Protein AF-A0AAJ1IFN7-F1 (afdb_monomer)

Sequence (267 aa):
MKFKIIFLAFNVLIVFSFLMIFLLPVFMLGGDYAMQFWQSSWWIAPIFAAVLLVLNIIYFMNRKILDYLENENWIELKVLLEQKIFQQKKVRKMYIRMYISTCIATSAISDINLLENLLRQDYPQLLDRWALSLGLPYLLTNEPDRMKEYFGGFLTVNSDDAGWLKWNYCFALLLKKETDDALPILTELAGDKKDKLLRLSSLYMLSPFKADEKAAEVLDSGRAELRTGMTKALYMKELDRQKENVQMLFISKIFDEAVSWLFEEAE

Organism: NCBI:txid3119039

Structure (mmCIF, N/CA/C/O backbone):
data_AF-A0AAJ1IFN7-F1
#
_entry.id   AF-A0AAJ1IFN7-F1
#
loop_
_atom_site.group_PDB
_atom_site.id
_atom_site.type_symbol
_atom_site.label_atom_id
_atom_site.label_alt_id
_atom_site.label_comp_id
_atom_site.label_asym_id
_atom_site.label_entity_id
_atom_site.label_seq_id
_atom_site.pdbx_PDB_ins_code
_atom_site.Cartn_x
_atom_site.Cartn_y
_atom_site.Cartn_z
_atom_site.occupancy
_atom_site.B_iso_or_equiv
_atom_site.auth_seq_id
_atom_site.auth_comp_id
_atom_site.auth_asym_id
_atom_site.auth_atom_id
_atom_site.pdbx_PDB_model_num
ATOM 1 N N . MET A 1 1 ? 21.281 8.600 -5.312 1.00 58.69 1 MET A N 1
ATOM 2 C CA . MET A 1 1 ? 22.061 8.259 -6.530 1.00 58.69 1 MET A CA 1
ATOM 3 C C . MET A 1 1 ? 21.105 8.310 -7.710 1.00 58.69 1 MET A C 1
ATOM 5 O O . MET A 1 1 ? 20.036 7.729 -7.599 1.00 58.69 1 MET A O 1
ATOM 9 N N . LYS A 1 2 ? 21.431 9.037 -8.785 1.00 79.25 2 LYS A N 1
ATOM 10 C CA . LYS A 1 2 ? 20.501 9.251 -9.909 1.00 79.25 2 LYS A CA 1
ATOM 11 C C . LYS A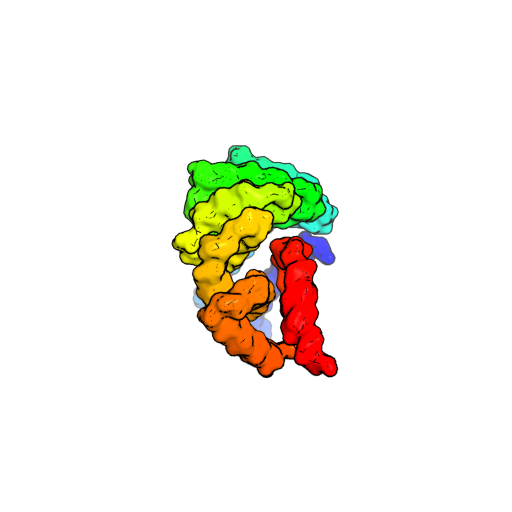 1 2 ? 20.087 7.911 -10.532 1.00 79.25 2 LYS A C 1
ATOM 13 O O . LYS A 1 2 ? 20.972 7.095 -10.804 1.00 79.25 2 LYS A O 1
ATOM 18 N N . PHE A 1 3 ? 18.799 7.671 -10.801 1.00 80.12 3 PHE A N 1
ATOM 19 C CA . PHE A 1 3 ? 18.316 6.410 -11.394 1.00 80.12 3 PHE A CA 1
ATOM 20 C C . PHE A 1 3 ? 18.994 6.131 -12.737 1.00 80.12 3 PHE A C 1
ATOM 22 O O . PHE A 1 3 ? 19.275 4.983 -13.068 1.00 80.12 3 PHE A O 1
ATOM 29 N N . LYS A 1 4 ? 19.338 7.190 -13.480 1.00 84.19 4 LYS A N 1
ATOM 30 C CA . LYS A 1 4 ? 20.167 7.123 -14.696 1.00 84.19 4 LYS A CA 1
ATOM 31 C C . LYS A 1 4 ? 21.521 6.455 -14.459 1.00 84.19 4 LYS A C 1
ATOM 33 O O . LYS A 1 4 ? 21.941 5.643 -15.274 1.00 84.19 4 LYS A O 1
ATOM 38 N N . ILE A 1 5 ? 22.190 6.779 -13.353 1.00 85.06 5 ILE A N 1
ATOM 39 C CA . ILE A 1 5 ? 23.507 6.222 -13.018 1.00 85.06 5 ILE A CA 1
ATOM 40 C C . ILE A 1 5 ? 23.358 4.757 -12.609 1.00 85.06 5 ILE A C 1
ATOM 42 O O . ILE A 1 5 ? 24.139 3.930 -13.061 1.00 85.06 5 ILE A O 1
ATOM 46 N N . ILE A 1 6 ? 22.335 4.422 -11.815 1.00 86.12 6 ILE A N 1
ATOM 47 C CA . ILE A 1 6 ? 22.048 3.029 -11.433 1.00 86.12 6 ILE A CA 1
ATOM 48 C C . ILE A 1 6 ? 21.747 2.189 -12.680 1.00 86.12 6 ILE A C 1
ATOM 50 O O . ILE A 1 6 ? 22.328 1.123 -12.859 1.00 86.12 6 ILE A O 1
ATOM 54 N N . PHE A 1 7 ? 20.893 2.688 -13.577 1.00 87.94 7 PHE A N 1
ATOM 55 C CA . PHE A 1 7 ? 20.561 2.013 -14.829 1.00 87.94 7 PHE A CA 1
ATOM 56 C C . PHE A 1 7 ? 21.785 1.844 -15.739 1.00 87.94 7 PHE A C 1
ATOM 58 O O . PHE A 1 7 ? 21.987 0.770 -16.304 1.00 87.94 7 PHE A O 1
ATOM 65 N N . LEU A 1 8 ? 22.627 2.875 -15.861 1.00 88.75 8 LEU A N 1
ATOM 66 C CA . LEU A 1 8 ? 23.869 2.794 -16.628 1.00 88.75 8 LEU A CA 1
ATOM 67 C C . LEU A 1 8 ? 24.823 1.755 -16.029 1.00 88.75 8 LEU A C 1
ATOM 69 O O . LEU A 1 8 ? 25.298 0.886 -16.753 1.00 88.75 8 LEU A O 1
ATOM 73 N N . ALA A 1 9 ? 25.062 1.807 -14.717 1.00 90.06 9 ALA A N 1
ATOM 74 C CA . ALA A 1 9 ? 25.920 0.856 -14.017 1.00 90.06 9 ALA A CA 1
ATOM 75 C C . ALA A 1 9 ? 25.415 -0.585 -14.179 1.00 90.06 9 ALA A C 1
ATOM 77 O O . ALA A 1 9 ? 26.204 -1.486 -14.448 1.00 90.06 9 ALA A O 1
ATOM 78 N N . PHE A 1 10 ? 24.099 -0.795 -14.092 1.00 90.06 10 PHE A N 1
ATOM 79 C CA . PHE A 1 10 ? 23.474 -2.097 -14.302 1.00 90.06 10 PHE A CA 1
ATOM 80 C C . PHE A 1 10 ? 23.675 -2.619 -15.731 1.00 90.06 10 PHE A C 1
ATOM 82 O O . PHE A 1 10 ? 24.097 -3.759 -15.904 1.00 90.06 10 PHE A O 1
ATOM 89 N N . ASN A 1 11 ? 23.452 -1.791 -16.759 1.00 92.62 11 ASN A N 1
ATOM 90 C CA . ASN A 1 11 ? 23.710 -2.192 -18.148 1.00 92.62 11 ASN A CA 1
ATOM 91 C C . ASN A 1 11 ? 25.194 -2.490 -18.392 1.00 92.62 11 ASN A C 1
ATOM 93 O O . ASN A 1 11 ? 25.509 -3.488 -19.034 1.00 92.62 11 ASN A O 1
ATOM 97 N N . VAL A 1 12 ? 26.103 -1.666 -17.858 1.00 94.25 12 VAL A N 1
ATOM 98 C CA . VAL A 1 12 ? 27.552 -1.903 -17.951 1.00 94.25 12 VAL A CA 1
ATOM 99 C C . VAL A 1 12 ? 27.916 -3.234 -17.302 1.00 94.25 12 VAL A C 1
ATOM 101 O O . VAL A 1 12 ? 28.624 -4.026 -17.913 1.00 94.25 12 VAL A O 1
ATOM 104 N N . LEU A 1 13 ? 27.396 -3.518 -16.107 1.00 94.19 13 LEU A N 1
ATOM 105 C CA . LEU A 1 13 ? 27.654 -4.768 -15.396 1.00 94.19 13 LEU A CA 1
ATOM 106 C C . LEU A 1 13 ? 27.107 -5.987 -16.150 1.00 94.19 13 LEU A C 1
ATOM 108 O O . LEU A 1 13 ? 27.793 -7.004 -16.239 1.00 94.19 13 LEU A O 1
ATOM 112 N N . ILE A 1 14 ? 25.910 -5.888 -16.730 1.00 91.75 14 ILE A N 1
ATOM 113 C CA . ILE A 1 14 ? 25.312 -6.953 -17.545 1.00 91.75 14 ILE A CA 1
ATOM 114 C C . ILE A 1 14 ? 26.150 -7.221 -18.797 1.00 91.75 14 ILE A C 1
ATOM 116 O O . ILE A 1 14 ? 26.489 -8.372 -19.072 1.00 91.75 14 ILE A O 1
ATOM 120 N N . VAL A 1 15 ? 26.511 -6.171 -19.540 1.00 94.00 15 VAL A N 1
ATOM 121 C CA . VAL A 1 15 ? 27.350 -6.284 -20.742 1.00 94.00 15 VAL A CA 1
ATOM 122 C C . VAL A 1 15 ? 28.717 -6.846 -20.386 1.00 94.00 15 VAL A C 1
ATOM 124 O O . VAL A 1 15 ? 29.185 -7.767 -21.046 1.00 94.00 15 VAL A O 1
ATOM 127 N N . PHE A 1 16 ? 29.331 -6.359 -19.311 1.00 94.62 16 PHE A N 1
ATOM 128 C CA . PHE A 1 16 ? 30.608 -6.864 -18.831 1.00 94.62 16 PHE A CA 1
ATOM 129 C C . PHE A 1 16 ? 30.531 -8.346 -18.441 1.00 94.62 16 PHE A C 1
ATOM 131 O O . PHE A 1 16 ? 31.384 -9.129 -18.846 1.00 94.62 16 PHE A O 1
ATOM 138 N N . SER A 1 17 ? 29.482 -8.758 -17.724 1.00 92.31 17 SER A N 1
ATOM 139 C CA . SER A 1 17 ? 29.274 -10.160 -17.336 1.00 92.31 17 SER A CA 1
ATOM 140 C C . SER A 1 17 ? 29.096 -11.063 -18.557 1.00 92.31 17 SER A C 1
ATOM 142 O O . SER A 1 17 ? 29.688 -12.138 -18.623 1.00 92.31 17 SER A O 1
ATOM 144 N N . PHE A 1 18 ? 28.330 -10.610 -19.554 1.00 92.88 18 PHE A N 1
ATOM 145 C CA . PHE A 1 18 ? 28.179 -11.326 -20.818 1.00 92.88 18 PHE A CA 1
ATOM 146 C C . PHE A 1 18 ? 29.507 -11.443 -21.566 1.00 92.88 18 PHE A C 1
ATOM 148 O O . PHE A 1 18 ? 29.865 -12.540 -21.983 1.00 92.88 18 PHE A O 1
ATOM 155 N N . LEU A 1 19 ? 30.264 -10.348 -21.686 1.00 91.69 19 LEU A N 1
ATOM 156 C CA . LEU A 1 19 ? 31.581 -10.360 -22.324 1.00 91.69 19 LEU A CA 1
ATOM 157 C C . LEU A 1 19 ? 32.541 -11.310 -21.609 1.00 91.69 19 LEU A C 1
ATOM 159 O O . LEU A 1 19 ? 33.239 -12.063 -22.277 1.00 91.69 19 LEU A O 1
ATOM 163 N N . MET A 1 20 ? 32.544 -11.330 -20.275 1.00 90.25 20 MET A N 1
ATOM 164 C CA . MET A 1 20 ? 33.365 -12.263 -19.505 1.00 90.25 20 MET A CA 1
ATOM 165 C C . MET A 1 20 ? 33.001 -13.712 -19.823 1.00 90.25 20 MET A C 1
ATOM 167 O O . MET A 1 20 ? 33.884 -14.483 -20.173 1.00 90.25 20 MET A O 1
ATOM 171 N N . ILE A 1 21 ? 31.719 -14.083 -19.787 1.00 88.25 21 ILE A N 1
ATOM 172 C CA . ILE A 1 21 ? 31.279 -15.450 -20.120 1.00 88.25 21 ILE A CA 1
ATOM 173 C C . ILE A 1 21 ? 31.623 -15.803 -21.575 1.00 88.25 21 ILE A C 1
ATOM 175 O O . ILE A 1 21 ? 32.073 -16.910 -21.858 1.00 88.25 21 ILE A O 1
ATOM 179 N N . PHE A 1 22 ? 31.431 -14.860 -22.496 1.00 88.75 22 PHE A N 1
ATOM 180 C CA . PHE A 1 22 ? 31.620 -15.080 -23.926 1.00 88.75 22 PHE A CA 1
ATOM 181 C C . PHE A 1 22 ? 33.098 -15.156 -24.338 1.00 88.75 22 PHE A C 1
ATOM 183 O O . PHE A 1 22 ? 33.430 -15.888 -25.269 1.00 88.75 22 PHE A O 1
ATOM 190 N N . LEU A 1 23 ? 33.983 -14.422 -23.653 1.00 89.19 23 LEU A N 1
ATOM 191 C CA . LEU A 1 23 ? 35.420 -14.356 -23.945 1.00 89.19 23 LEU A CA 1
ATOM 192 C C . LEU A 1 23 ? 36.268 -15.300 -23.081 1.00 89.19 23 LEU A C 1
ATOM 194 O O . LEU A 1 23 ? 37.400 -15.597 -23.455 1.00 89.19 23 LEU A O 1
ATOM 198 N N . LEU A 1 24 ? 35.757 -15.805 -21.956 1.00 88.88 24 LEU A N 1
ATOM 199 C CA . LEU A 1 24 ? 36.495 -16.717 -21.071 1.00 88.88 24 LEU A CA 1
ATOM 200 C C . LEU A 1 24 ? 37.062 -17.955 -21.795 1.00 88.88 24 LEU A C 1
ATOM 202 O O . LEU A 1 24 ? 38.232 -18.266 -21.560 1.00 88.88 24 LEU A O 1
ATOM 206 N N . PRO A 1 25 ? 36.336 -18.618 -22.720 1.00 86.38 25 PRO A N 1
ATOM 207 C CA . PRO A 1 25 ? 36.892 -19.725 -23.500 1.00 86.38 25 PRO A CA 1
ATOM 208 C C . PRO A 1 25 ? 38.127 -19.332 -24.322 1.00 86.38 25 PRO A C 1
ATOM 210 O O . PRO A 1 25 ? 39.066 -20.117 -24.413 1.00 86.38 25 PRO A O 1
ATOM 213 N N . VAL A 1 26 ? 38.170 -18.105 -24.857 1.00 88.38 26 VAL A N 1
ATOM 214 C CA . VAL A 1 26 ? 39.320 -17.593 -25.624 1.00 88.38 26 VAL A CA 1
ATOM 215 C C . VAL A 1 26 ? 40.560 -17.499 -24.736 1.00 88.38 26 VAL A C 1
ATOM 217 O O . VAL A 1 26 ? 41.644 -17.901 -25.152 1.00 88.38 26 VAL A O 1
ATOM 220 N N . PHE A 1 27 ? 40.402 -17.003 -23.506 1.00 87.88 27 PHE A N 1
ATOM 221 C CA . PHE A 1 27 ? 41.517 -16.796 -22.580 1.00 87.88 27 PHE A CA 1
ATOM 222 C C . PHE A 1 27 ? 41.974 -18.072 -21.861 1.00 87.88 27 PHE A C 1
ATOM 224 O O . PHE A 1 27 ? 43.155 -18.188 -21.547 1.00 87.88 27 PHE A O 1
ATOM 231 N N . MET A 1 28 ? 41.065 -19.011 -21.578 1.00 87.69 28 MET A N 1
ATOM 232 C CA . MET A 1 28 ? 41.372 -20.206 -20.777 1.00 87.69 28 MET A CA 1
ATOM 233 C C . MET A 1 28 ? 41.624 -21.475 -21.597 1.00 87.69 28 MET A C 1
ATOM 235 O O . MET A 1 28 ? 42.412 -22.312 -21.167 1.00 87.69 28 MET A O 1
ATOM 239 N N . LEU A 1 29 ? 40.950 -21.646 -22.738 1.00 83.88 29 LEU A N 1
ATOM 240 C CA . LEU A 1 29 ? 40.931 -22.911 -23.491 1.00 83.88 29 LEU A CA 1
ATOM 241 C C . LEU A 1 29 ? 41.585 -22.799 -24.879 1.00 83.88 29 LEU A C 1
ATOM 243 O O . LEU A 1 29 ? 41.847 -23.818 -25.510 1.00 83.88 29 LEU A O 1
ATOM 247 N N . GLY A 1 30 ? 41.886 -21.582 -25.344 1.00 87.31 30 GLY A N 1
ATOM 248 C CA . GLY A 1 30 ? 42.475 -21.322 -26.659 1.00 87.31 30 GLY A CA 1
ATOM 249 C C . GLY A 1 30 ? 41.437 -21.143 -27.776 1.00 87.31 30 GLY A C 1
ATOM 250 O O . GLY A 1 30 ? 40.242 -21.387 -27.604 1.00 87.31 30 GLY A O 1
ATOM 251 N N . GLY A 1 31 ? 41.901 -20.675 -28.940 1.00 86.94 31 GLY A N 1
ATOM 252 C CA . GLY A 1 31 ? 41.037 -20.235 -30.046 1.00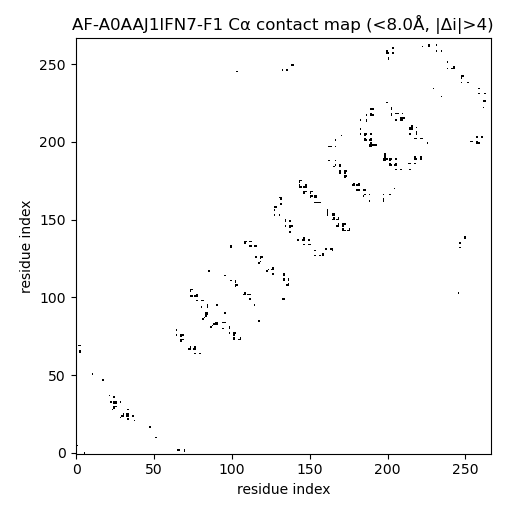 86.94 31 GLY A CA 1
ATOM 253 C C . GLY A 1 31 ? 40.131 -21.325 -30.631 1.00 86.94 31 GLY A C 1
ATOM 254 O O . GLY A 1 31 ? 38.964 -21.055 -30.914 1.00 86.94 31 GLY A O 1
ATOM 255 N N . ASP A 1 32 ? 40.626 -22.558 -30.751 1.00 87.06 32 ASP A N 1
ATOM 256 C CA . ASP A 1 32 ? 39.869 -23.666 -31.353 1.00 87.06 32 ASP A CA 1
ATOM 257 C C . ASP A 1 32 ? 38.659 -24.070 -30.495 1.00 87.06 32 ASP A C 1
ATOM 259 O O . ASP A 1 32 ? 37.541 -24.216 -30.998 1.00 87.06 32 ASP A O 1
ATOM 263 N N . TYR A 1 33 ? 38.847 -24.154 -29.174 1.00 84.69 33 TYR A N 1
ATOM 264 C CA . TYR A 1 33 ? 37.766 -24.428 -28.224 1.00 84.69 33 TYR A CA 1
ATOM 265 C C . TYR A 1 33 ? 36.773 -23.264 -28.119 1.00 84.69 33 TYR A C 1
ATOM 267 O O . TYR A 1 33 ? 35.570 -23.492 -27.976 1.00 84.69 33 TYR A O 1
ATOM 275 N N . ALA A 1 34 ? 37.240 -22.017 -28.231 1.00 87.62 34 ALA A N 1
ATOM 276 C CA . ALA A 1 34 ? 36.359 -20.851 -28.256 1.00 87.62 34 ALA A CA 1
ATOM 277 C C . ALA A 1 34 ? 35.444 -20.843 -29.488 1.00 87.62 34 ALA A C 1
ATOM 279 O O . ALA A 1 34 ? 34.249 -20.569 -29.365 1.00 87.62 34 ALA A O 1
ATOM 280 N N . MET A 1 35 ? 35.972 -21.212 -30.659 1.00 88.44 35 MET A N 1
ATOM 281 C CA . MET A 1 35 ? 35.176 -21.321 -31.880 1.00 88.44 35 MET A CA 1
ATOM 282 C C . MET A 1 35 ? 34.083 -22.387 -31.741 1.00 88.44 35 MET A C 1
ATOM 284 O O . MET A 1 35 ? 32.924 -22.136 -32.079 1.00 88.44 35 MET A O 1
ATOM 288 N N . GLN A 1 36 ? 34.422 -23.550 -31.178 1.00 90.00 36 GLN A N 1
ATOM 289 C CA . GLN A 1 36 ? 33.449 -24.610 -30.911 1.00 90.00 36 GLN A CA 1
ATOM 290 C C . GLN A 1 36 ? 32.380 -24.168 -29.897 1.00 90.00 36 GLN A C 1
ATOM 292 O O . GLN A 1 36 ? 31.190 -24.422 -30.098 1.00 90.00 36 GLN A O 1
ATOM 297 N N . PHE A 1 37 ? 32.775 -23.454 -28.838 1.00 88.94 37 PHE A N 1
ATOM 298 C CA . PHE A 1 37 ? 31.844 -22.890 -27.861 1.00 88.94 37 PHE A CA 1
ATOM 299 C C . PHE A 1 37 ? 30.868 -21.899 -28.506 1.00 88.94 37 PHE A C 1
ATOM 301 O O . PHE A 1 37 ? 29.662 -21.997 -28.276 1.00 88.94 37 PHE A O 1
ATOM 308 N N . TRP A 1 38 ? 31.352 -20.976 -29.341 1.00 91.38 38 TRP A N 1
ATOM 309 C CA . TRP A 1 38 ? 30.493 -20.007 -30.024 1.00 91.38 38 TRP A CA 1
ATOM 310 C C . TRP A 1 38 ? 29.550 -20.665 -31.027 1.00 91.38 38 TRP A C 1
ATOM 312 O O . TRP A 1 38 ? 28.390 -20.273 -31.095 1.00 91.38 38 TRP A O 1
ATOM 322 N N . GLN A 1 39 ? 29.990 -21.698 -31.748 1.00 91.50 39 GLN A N 1
ATOM 323 C CA . GLN A 1 39 ? 29.109 -22.466 -32.634 1.00 91.50 39 GLN A CA 1
ATOM 324 C C . GLN A 1 39 ? 28.030 -23.232 -31.862 1.00 91.50 39 GLN A C 1
ATOM 326 O O . GLN A 1 39 ? 26.888 -23.290 -32.307 1.00 91.50 39 GLN A O 1
ATOM 331 N N . SER A 1 40 ? 28.356 -23.787 -30.692 1.00 91.44 40 SER A N 1
ATOM 332 C CA . SER A 1 40 ? 27.382 -24.498 -29.855 1.00 91.44 40 SER A CA 1
ATOM 333 C C . SER A 1 40 ? 26.425 -23.555 -29.112 1.00 91.44 40 SER A C 1
ATOM 335 O O . SER A 1 40 ? 25.287 -23.929 -28.823 1.00 91.44 40 SER A O 1
ATOM 337 N N . SER A 1 41 ? 26.876 -22.342 -28.790 1.00 90.81 41 SER A N 1
ATOM 338 C CA . SER A 1 41 ? 26.188 -21.400 -27.895 1.00 90.81 41 SER A CA 1
ATOM 339 C C . SER A 1 41 ? 25.771 -20.096 -28.579 1.00 90.81 41 SER A C 1
ATOM 341 O O . SER A 1 41 ? 25.479 -19.105 -27.909 1.00 90.81 41 SER A O 1
ATOM 343 N N . TRP A 1 42 ? 25.720 -20.070 -29.913 1.00 89.00 42 TRP A N 1
ATOM 344 C CA . TRP A 1 42 ? 25.413 -18.863 -30.688 1.00 89.00 42 TRP A CA 1
ATOM 345 C C . TRP A 1 42 ? 24.066 -18.232 -30.307 1.00 89.00 42 TRP A C 1
ATOM 347 O O . TRP A 1 42 ? 23.911 -17.016 -30.389 1.00 89.00 42 TRP A O 1
ATOM 357 N N . TRP A 1 43 ? 23.111 -19.046 -29.843 1.00 91.38 43 TRP A N 1
ATOM 358 C CA . TRP A 1 43 ? 21.774 -18.641 -29.406 1.00 91.38 43 TRP A CA 1
ATOM 359 C C . TRP A 1 43 ? 21.776 -17.774 -28.136 1.00 91.38 43 TRP A C 1
ATOM 361 O O . TRP A 1 43 ? 20.818 -17.038 -27.899 1.00 91.38 43 TRP A O 1
ATOM 371 N N . ILE A 1 44 ? 22.848 -17.795 -27.336 1.00 89.81 44 ILE A N 1
ATOM 372 C CA . ILE A 1 44 ? 22.957 -16.971 -26.122 1.00 89.81 44 ILE A CA 1
ATOM 373 C C . ILE A 1 44 ? 23.024 -15.480 -26.487 1.00 89.81 44 ILE A C 1
ATOM 375 O O . ILE A 1 44 ? 22.389 -14.658 -25.829 1.00 89.81 44 ILE A O 1
ATOM 379 N N . ALA A 1 45 ? 23.741 -15.121 -27.556 1.00 88.94 45 ALA A N 1
ATOM 380 C CA . ALA A 1 45 ? 23.899 -13.732 -27.991 1.00 88.94 45 ALA A CA 1
ATOM 381 C C . ALA A 1 45 ? 22.571 -13.035 -28.374 1.00 88.94 45 ALA A C 1
ATOM 383 O O . ALA A 1 45 ? 22.309 -11.949 -27.849 1.00 88.94 45 ALA A O 1
ATOM 384 N N . PRO A 1 46 ? 21.689 -13.607 -29.223 1.00 93.62 46 PRO A N 1
ATOM 385 C CA . PRO A 1 46 ? 20.403 -12.988 -29.532 1.00 93.62 46 PRO A CA 1
ATOM 386 C C . PRO A 1 46 ? 19.450 -12.967 -28.331 1.00 93.62 46 PRO A C 1
ATOM 388 O O . PRO A 1 46 ? 18.729 -11.985 -28.168 1.00 93.62 46 PRO A O 1
ATOM 391 N N . ILE A 1 47 ? 19.465 -13.981 -27.453 1.00 93.00 47 ILE A N 1
ATOM 392 C CA . ILE A 1 47 ? 18.675 -13.941 -26.210 1.00 93.00 47 ILE A CA 1
ATOM 393 C C . ILE A 1 47 ? 19.146 -12.792 -25.316 1.00 93.00 47 ILE A C 1
ATOM 395 O O . ILE A 1 47 ? 18.329 -12.015 -24.824 1.00 93.00 47 ILE A O 1
ATOM 399 N N . PHE A 1 48 ? 20.458 -12.641 -25.143 1.00 92.81 48 PHE A N 1
ATOM 400 C CA . PHE A 1 48 ? 21.040 -11.539 -24.387 1.00 92.81 48 PHE A CA 1
ATOM 401 C C . PHE A 1 48 ? 20.646 -10.173 -24.969 1.00 92.81 48 PHE A C 1
ATOM 403 O O . PHE A 1 48 ? 20.196 -9.289 -24.236 1.00 92.81 48 PHE A O 1
ATOM 410 N N . ALA A 1 49 ? 20.739 -10.018 -26.292 1.00 93.12 49 ALA A N 1
ATOM 411 C CA . ALA A 1 49 ? 20.316 -8.802 -26.979 1.00 93.12 49 ALA A CA 1
ATOM 412 C C . ALA A 1 49 ? 18.818 -8.517 -26.777 1.00 93.12 49 ALA A C 1
ATOM 414 O O . ALA A 1 49 ? 18.444 -7.375 -26.510 1.00 93.12 49 ALA A O 1
ATOM 415 N N . ALA A 1 50 ? 17.965 -9.544 -26.838 1.00 94.50 50 ALA A N 1
ATOM 416 C CA . ALA A 1 50 ? 16.534 -9.410 -26.584 1.00 94.50 50 ALA A CA 1
ATOM 417 C C . ALA A 1 50 ? 16.248 -8.950 -25.145 1.00 94.50 50 ALA A C 1
ATOM 419 O O . ALA A 1 50 ? 15.449 -8.035 -24.943 1.00 94.50 50 ALA A O 1
ATOM 420 N N . VAL A 1 51 ? 16.936 -9.519 -24.148 1.00 92.06 51 VAL A N 1
ATOM 421 C CA . VAL A 1 51 ? 16.806 -9.109 -22.740 1.00 92.06 51 VAL A CA 1
ATOM 422 C C . VAL A 1 51 ? 17.230 -7.651 -22.552 1.00 92.06 51 VAL A C 1
ATOM 424 O O . VAL A 1 51 ? 16.473 -6.872 -21.968 1.00 92.06 51 VAL A O 1
ATOM 427 N N . LEU A 1 52 ? 18.391 -7.249 -23.086 1.00 92.94 52 LEU A N 1
ATOM 428 C CA . LEU A 1 52 ? 18.832 -5.852 -23.032 1.00 92.94 52 LEU A CA 1
ATOM 429 C C . LEU A 1 52 ? 17.819 -4.919 -23.693 1.00 92.94 52 LEU A C 1
ATOM 431 O O . LEU A 1 52 ? 17.488 -3.875 -23.131 1.00 92.94 52 LEU A O 1
ATOM 435 N N . LEU A 1 53 ? 17.303 -5.286 -24.862 1.00 94.06 53 LEU A N 1
ATOM 436 C CA . LEU A 1 53 ? 1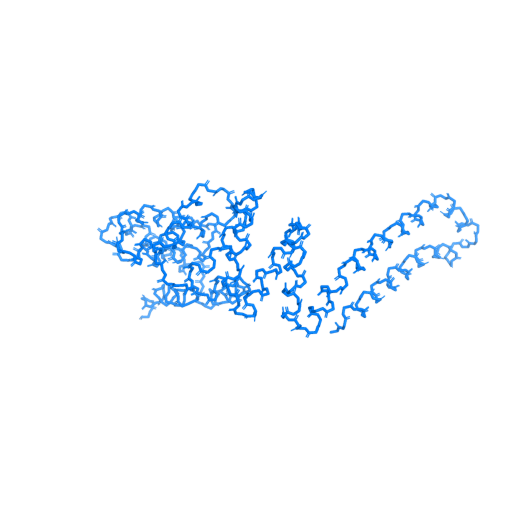6.330 -4.480 -25.588 1.00 94.06 53 LEU A CA 1
ATOM 437 C C . LEU A 1 53 ? 15.048 -4.292 -24.768 1.00 94.06 53 LEU A C 1
ATOM 439 O O . LEU A 1 53 ? 14.593 -3.160 -24.608 1.00 94.06 53 LEU A O 1
ATOM 443 N N . VAL A 1 54 ? 14.502 -5.360 -24.181 1.00 93.12 54 VAL A N 1
ATOM 444 C CA . VAL A 1 54 ? 13.301 -5.286 -23.331 1.00 93.12 54 VAL A CA 1
ATOM 445 C C . VAL A 1 54 ? 13.530 -4.380 -22.118 1.00 93.12 54 VAL A C 1
ATOM 447 O O . VAL A 1 54 ? 12.707 -3.503 -21.848 1.00 93.12 54 VAL A O 1
ATOM 450 N N . LEU A 1 55 ? 14.656 -4.535 -21.414 1.00 89.38 55 LEU A N 1
ATOM 451 C CA . LEU A 1 55 ? 14.987 -3.705 -20.250 1.00 89.38 55 LEU A CA 1
ATOM 452 C C . LEU A 1 55 ? 15.119 -2.224 -20.621 1.00 89.38 55 LEU A C 1
ATOM 454 O O . LEU A 1 55 ? 14.569 -1.359 -19.934 1.00 89.38 55 LEU A O 1
ATOM 458 N N . ASN A 1 56 ? 15.796 -1.930 -21.733 1.00 91.62 56 ASN A N 1
ATOM 459 C CA . ASN A 1 56 ? 15.934 -0.569 -22.238 1.00 91.62 56 ASN A CA 1
ATOM 460 C C . ASN A 1 56 ? 14.574 0.027 -22.623 1.00 91.62 56 ASN A C 1
ATOM 462 O O . ASN A 1 56 ? 14.271 1.148 -22.214 1.00 91.62 56 ASN A O 1
ATOM 466 N N . ILE A 1 57 ? 13.713 -0.721 -23.321 1.00 91.88 57 ILE A N 1
ATOM 467 C CA . ILE A 1 57 ? 12.356 -0.265 -23.658 1.00 91.88 57 ILE A CA 1
ATOM 468 C C . ILE A 1 57 ? 11.569 0.091 -22.392 1.00 91.88 57 ILE A C 1
ATOM 470 O O . ILE A 1 57 ? 11.001 1.183 -22.314 1.00 91.88 57 ILE A O 1
ATOM 474 N N . ILE A 1 58 ? 11.559 -0.785 -21.383 1.00 86.75 58 ILE A N 1
ATOM 475 C CA . ILE A 1 58 ? 10.836 -0.542 -20.125 1.00 86.75 58 ILE A CA 1
ATOM 476 C C . ILE A 1 58 ? 11.350 0.728 -19.435 1.00 86.75 58 ILE A C 1
ATOM 478 O O . ILE A 1 58 ? 10.542 1.533 -18.958 1.00 86.75 58 ILE A O 1
ATOM 482 N N . TYR A 1 59 ? 12.669 0.936 -19.409 1.00 88.12 59 TYR A N 1
ATOM 483 C CA . TYR A 1 59 ? 13.274 2.142 -18.849 1.00 88.12 59 TYR A CA 1
ATOM 484 C C . TYR A 1 59 ? 12.823 3.401 -19.597 1.00 88.12 59 TYR A C 1
ATOM 486 O O . TYR A 1 59 ? 12.304 4.334 -18.983 1.00 88.12 59 TYR A O 1
ATOM 494 N N . PHE A 1 60 ? 12.936 3.420 -20.928 1.00 88.25 60 PHE A N 1
ATOM 495 C CA . PHE A 1 60 ? 12.553 4.584 -21.729 1.00 88.25 60 PHE A CA 1
ATOM 496 C C . PHE A 1 60 ? 11.059 4.906 -21.622 1.00 88.25 60 PHE A C 1
ATOM 498 O O . PHE A 1 60 ? 10.694 6.077 -21.499 1.00 88.25 60 PHE A O 1
ATOM 505 N N . MET A 1 61 ? 10.194 3.890 -21.580 1.00 85.06 61 MET A N 1
ATOM 506 C CA . MET A 1 61 ? 8.749 4.077 -21.411 1.00 85.06 61 MET A CA 1
ATOM 507 C C . MET A 1 61 ? 8.374 4.728 -20.072 1.00 85.06 61 MET A C 1
ATOM 509 O O . MET A 1 61 ? 7.379 5.456 -20.000 1.00 85.06 61 MET A O 1
ATOM 513 N N . ASN A 1 62 ? 9.149 4.474 -19.013 1.00 87.38 62 ASN A N 1
ATOM 514 C CA . ASN A 1 62 ? 8.884 4.980 -17.664 1.00 87.38 62 ASN A CA 1
ATOM 515 C C . ASN A 1 62 ? 9.835 6.106 -17.239 1.00 87.38 62 ASN A C 1
ATOM 517 O O . ASN A 1 62 ? 9.726 6.600 -16.120 1.00 87.38 62 ASN A O 1
ATOM 521 N N . ARG A 1 63 ? 10.718 6.574 -18.127 1.00 87.69 63 ARG A N 1
ATOM 522 C CA . ARG A 1 63 ? 11.741 7.574 -17.804 1.00 87.69 63 ARG A CA 1
ATOM 523 C C . ARG A 1 63 ? 11.167 8.841 -17.174 1.00 87.69 63 ARG A C 1
ATOM 525 O O . ARG A 1 63 ? 11.727 9.313 -16.200 1.00 87.69 63 ARG A O 1
ATOM 532 N N . LYS A 1 64 ? 10.049 9.372 -17.685 1.00 87.31 64 LYS A N 1
ATOM 533 C CA . LYS A 1 64 ? 9.426 10.581 -17.110 1.00 87.31 64 LYS A CA 1
ATOM 534 C C . LYS A 1 64 ? 8.972 10.371 -15.662 1.00 87.31 64 LYS A C 1
ATOM 536 O O . LYS A 1 64 ? 9.192 11.233 -14.828 1.00 87.31 64 LYS A O 1
ATOM 541 N N . ILE A 1 65 ? 8.378 9.213 -15.369 1.00 87.81 65 ILE A N 1
ATOM 542 C CA . ILE A 1 65 ? 7.971 8.843 -14.007 1.00 87.81 65 ILE A CA 1
ATOM 543 C C . ILE A 1 65 ? 9.203 8.764 -13.100 1.00 87.81 65 ILE A C 1
ATOM 545 O O . ILE A 1 65 ? 9.198 9.335 -12.016 1.00 87.81 65 ILE A O 1
ATOM 549 N N . LEU A 1 66 ? 10.258 8.085 -13.561 1.00 86.06 66 LEU A N 1
ATOM 550 C CA . LEU A 1 66 ? 11.507 7.944 -12.810 1.00 86.06 66 LEU A CA 1
ATOM 551 C C . LEU A 1 66 ? 12.189 9.297 -12.576 1.00 86.06 66 LEU A C 1
ATOM 553 O O . LEU A 1 66 ? 12.655 9.547 -11.474 1.00 86.06 66 LEU A O 1
ATOM 557 N N . ASP A 1 67 ? 12.204 10.174 -13.582 1.00 87.88 67 ASP A N 1
ATOM 558 C CA . ASP A 1 67 ? 12.766 11.521 -13.476 1.00 87.88 67 ASP A CA 1
ATOM 559 C C . ASP A 1 67 ? 11.987 12.362 -12.442 1.00 87.88 67 ASP A C 1
ATOM 561 O O . ASP A 1 67 ? 12.609 13.060 -11.646 1.00 87.88 67 ASP A O 1
ATOM 565 N N . TYR A 1 68 ? 10.650 12.287 -12.392 1.00 89.88 68 TYR A N 1
ATOM 566 C CA . TYR A 1 68 ? 9.880 13.005 -11.366 1.00 89.88 68 TYR A CA 1
ATOM 567 C C . TYR A 1 68 ? 10.073 12.433 -9.959 1.00 89.88 68 TYR A C 1
ATOM 569 O O . TYR A 1 68 ? 10.216 13.210 -9.020 1.00 89.88 68 TYR A O 1
ATOM 577 N N . LEU A 1 69 ? 10.145 11.105 -9.817 1.00 86.81 69 LEU A N 1
ATOM 578 C CA . LEU A 1 69 ? 10.460 10.455 -8.539 1.00 86.81 69 LEU A CA 1
ATOM 579 C C . LEU A 1 69 ? 11.864 10.825 -8.044 1.00 86.81 69 LEU A C 1
ATOM 581 O O . LEU A 1 69 ? 12.049 11.071 -6.860 1.00 86.81 69 LEU A O 1
ATOM 585 N N . GLU A 1 70 ? 12.849 10.890 -8.943 1.00 86.75 70 GLU A N 1
ATOM 586 C CA . GLU A 1 70 ? 14.233 11.244 -8.603 1.00 86.75 70 GLU A CA 1
ATOM 587 C C . GLU A 1 70 ? 14.365 12.680 -8.088 1.00 86.75 70 GLU A C 1
ATOM 589 O O . GLU A 1 70 ? 15.180 12.944 -7.210 1.00 86.75 70 GLU A O 1
ATOM 594 N N . ASN A 1 71 ? 13.583 13.601 -8.650 1.00 88.56 71 ASN A N 1
ATOM 595 C CA . ASN A 1 71 ? 13.598 15.009 -8.260 1.00 88.56 71 ASN A CA 1
ATOM 596 C C . ASN A 1 71 ? 12.564 15.334 -7.170 1.00 88.56 71 ASN A C 1
ATOM 598 O O . ASN A 1 71 ? 12.324 16.512 -6.922 1.00 88.56 71 ASN A O 1
ATOM 602 N N . GLU A 1 72 ? 11.914 14.317 -6.588 1.00 85.69 72 GLU A N 1
ATOM 603 C CA . GLU A 1 72 ? 10.836 14.464 -5.596 1.00 85.69 72 GLU A CA 1
ATOM 604 C C . GLU A 1 72 ? 9.729 15.437 -6.049 1.00 85.69 72 GLU A C 1
ATOM 606 O O . GLU A 1 72 ? 9.080 16.115 -5.253 1.00 85.69 72 GLU A O 1
ATOM 611 N N . ASN A 1 73 ? 9.493 15.521 -7.362 1.00 90.50 73 ASN A N 1
ATOM 612 C CA . ASN A 1 73 ? 8.496 16.419 -7.927 1.00 90.50 73 ASN A CA 1
ATOM 613 C C . ASN A 1 73 ? 7.130 15.723 -7.967 1.00 90.50 73 ASN A C 1
ATOM 615 O O . ASN A 1 73 ? 6.667 15.243 -9.006 1.00 90.50 73 ASN A O 1
ATOM 619 N N . TRP A 1 74 ? 6.505 15.651 -6.794 1.00 89.31 74 TRP A N 1
ATOM 620 C CA . TRP A 1 74 ? 5.234 14.962 -6.574 1.00 89.31 74 TRP A CA 1
ATOM 621 C C . TRP A 1 74 ? 4.070 15.587 -7.352 1.00 89.31 74 TRP A C 1
ATOM 623 O O . TRP A 1 74 ? 3.207 14.868 -7.852 1.00 89.31 74 TRP A O 1
ATOM 633 N N . ILE A 1 75 ? 4.066 16.912 -7.522 1.00 91.25 75 ILE A N 1
ATOM 634 C CA . ILE A 1 75 ? 2.996 17.631 -8.229 1.00 91.25 75 ILE A CA 1
ATOM 635 C C . ILE A 1 75 ? 2.994 17.259 -9.716 1.00 91.25 75 ILE A C 1
ATOM 637 O O . ILE A 1 75 ? 1.975 16.823 -10.249 1.00 91.25 75 ILE A O 1
ATOM 641 N N . GLU A 1 76 ? 4.145 17.355 -10.383 1.00 92.75 76 GLU A N 1
ATOM 642 C CA . GLU A 1 76 ? 4.255 16.999 -11.804 1.00 92.75 76 GLU A CA 1
ATOM 643 C C . GLU A 1 76 ? 4.036 15.497 -12.037 1.00 92.75 76 GLU A C 1
ATOM 645 O O . GLU A 1 76 ? 3.433 15.086 -13.036 1.00 92.75 76 GLU A O 1
ATOM 650 N N . LEU A 1 77 ? 4.471 14.658 -11.089 1.00 93.00 77 LEU A N 1
ATOM 651 C CA . LEU A 1 77 ? 4.193 13.226 -11.127 1.00 93.00 77 LEU A CA 1
ATOM 652 C C . LEU A 1 77 ? 2.687 12.945 -11.095 1.00 93.00 77 LEU A C 1
ATOM 654 O O . LEU A 1 77 ? 2.213 12.111 -11.871 1.00 93.00 77 LEU A O 1
ATOM 658 N N . LYS A 1 78 ? 1.937 13.651 -10.240 1.00 93.06 78 LYS A N 1
ATOM 659 C CA . LYS A 1 78 ? 0.478 13.538 -10.159 1.00 93.06 78 LYS A CA 1
ATOM 660 C C . LYS A 1 78 ? -0.161 13.868 -11.500 1.00 93.06 78 LYS A C 1
ATOM 662 O O . LYS A 1 78 ? -0.868 13.023 -12.038 1.00 93.06 78 LYS A O 1
ATOM 667 N N . VAL A 1 79 ? 0.165 15.020 -12.088 1.00 93.69 79 VAL A N 1
ATOM 668 C CA . VAL A 1 79 ? -0.381 15.454 -13.388 1.00 93.69 79 VAL A CA 1
ATOM 669 C C . VAL A 1 79 ? -0.097 14.422 -14.487 1.00 93.69 79 VAL A C 1
ATOM 671 O O . VAL A 1 79 ? -0.987 14.051 -15.257 1.00 93.69 79 VAL A O 1
ATOM 674 N N . LEU A 1 80 ? 1.128 13.885 -14.539 1.00 93.50 80 LEU A N 1
ATOM 675 C CA . LEU A 1 80 ? 1.482 12.837 -15.499 1.00 93.50 80 LEU A CA 1
ATOM 676 C C . LEU A 1 80 ? 0.655 11.557 -15.292 1.00 93.50 80 LEU A C 1
ATOM 678 O O . LEU A 1 80 ? 0.261 10.903 -16.267 1.00 93.50 80 LEU A O 1
ATOM 682 N N . LEU A 1 81 ? 0.434 11.161 -14.038 1.00 93.62 81 LEU A N 1
ATOM 683 C CA . LEU A 1 81 ? -0.361 9.982 -13.705 1.00 93.62 81 LEU A CA 1
ATOM 684 C C . LEU A 1 81 ? -1.836 10.192 -14.025 1.00 93.62 81 LEU A C 1
ATOM 686 O O . LEU A 1 81 ? -2.438 9.290 -14.598 1.00 93.62 81 LEU A O 1
ATOM 690 N N . GLU A 1 82 ? -2.388 11.377 -13.778 1.00 94.06 82 GLU A N 1
ATOM 691 C CA . GLU A 1 82 ? -3.763 11.719 -14.149 1.00 94.06 82 GLU A CA 1
ATOM 692 C C . GLU A 1 82 ? -3.972 11.625 -15.653 1.00 94.06 82 GLU A C 1
ATOM 694 O O . GLU A 1 82 ? -4.916 10.990 -16.125 1.00 94.06 82 GLU A O 1
ATOM 699 N N . GLN A 1 83 ? -3.030 12.168 -16.424 1.00 93.81 83 GLN A N 1
ATOM 700 C CA . GLN A 1 83 ? -3.061 12.066 -17.874 1.00 93.81 83 GLN A CA 1
ATOM 701 C C . GLN A 1 83 ? -3.054 10.598 -18.334 1.00 93.81 83 GLN A C 1
ATOM 703 O O . GLN A 1 83 ? -3.805 10.199 -19.226 1.00 93.81 83 GLN A O 1
ATOM 708 N N . LYS A 1 84 ? -2.208 9.757 -17.731 1.00 92.56 84 LYS A N 1
ATOM 709 C CA . LYS A 1 84 ? -2.112 8.335 -18.094 1.00 92.56 84 LYS A CA 1
ATOM 710 C C . LYS A 1 84 ? -3.347 7.537 -17.670 1.00 92.56 84 LYS A C 1
ATOM 712 O O . LYS A 1 84 ? -3.808 6.702 -18.446 1.00 92.56 84 LYS A O 1
ATOM 717 N N . ILE A 1 85 ? -3.852 7.760 -16.462 1.00 93.38 85 ILE A N 1
ATOM 718 C CA . ILE A 1 85 ? -4.936 6.977 -15.863 1.00 93.38 85 ILE A CA 1
ATOM 719 C C . ILE A 1 85 ? -6.285 7.416 -16.429 1.00 93.38 85 ILE A C 1
ATOM 721 O O . ILE A 1 85 ? -7.001 6.579 -16.968 1.00 93.38 85 ILE A O 1
ATOM 725 N N . PHE A 1 86 ? -6.607 8.709 -16.365 1.00 93.88 86 PHE A N 1
ATOM 726 C CA . PHE A 1 86 ? -7.940 9.212 -16.700 1.00 93.88 86 PHE A CA 1
ATOM 727 C C . PHE A 1 86 ? -8.101 9.505 -18.193 1.00 93.88 86 PHE A C 1
ATOM 729 O O . PHE A 1 86 ? -9.108 9.123 -18.781 1.00 93.88 86 PHE A O 1
ATOM 736 N N . GLN A 1 87 ? -7.105 10.121 -18.842 1.00 90.75 87 GLN A N 1
ATOM 737 C CA . GLN A 1 87 ? -7.229 10.474 -20.267 1.00 90.75 87 GLN A CA 1
ATOM 738 C C . GLN A 1 87 ? -6.859 9.307 -21.187 1.00 90.75 87 GLN A C 1
ATOM 740 O O . GLN A 1 87 ? -7.558 9.022 -22.152 1.00 90.75 87 GLN A O 1
ATOM 745 N N . GLN A 1 88 ? -5.759 8.605 -20.895 1.00 90.19 88 GLN A N 1
ATOM 746 C CA . GLN A 1 88 ? -5.292 7.486 -21.728 1.00 90.19 88 GLN A CA 1
ATOM 747 C C . GLN A 1 88 ? -5.861 6.125 -21.300 1.00 90.19 88 GLN A C 1
ATOM 749 O O . GLN A 1 88 ? -5.488 5.114 -21.897 1.00 90.19 88 GLN A O 1
ATOM 754 N N . LYS A 1 89 ? -6.699 6.076 -20.252 1.00 89.00 89 LYS A N 1
ATOM 755 C CA . LYS A 1 89 ? -7.275 4.849 -19.670 1.00 89.00 89 LYS A CA 1
ATOM 756 C C . LYS A 1 89 ? -6.242 3.751 -19.365 1.00 89.00 89 LYS A C 1
ATOM 758 O O . LYS A 1 89 ? -6.546 2.560 -19.387 1.00 89.00 89 LYS A O 1
ATOM 763 N N . LYS A 1 90 ? -4.989 4.117 -19.065 1.00 89.19 90 LYS A N 1
ATOM 764 C CA . LYS A 1 90 ? -3.923 3.157 -18.729 1.00 89.19 90 LYS A CA 1
ATOM 765 C C . LYS A 1 90 ? -3.986 2.805 -17.251 1.00 89.19 90 LYS A C 1
ATOM 767 O O . LYS A 1 90 ? -3.174 3.269 -16.454 1.00 89.19 90 LYS A O 1
ATOM 772 N N . VAL A 1 91 ? -4.922 1.937 -16.894 1.00 88.62 91 VAL A N 1
ATOM 773 C CA . VAL A 1 91 ? -5.129 1.499 -15.511 1.00 88.62 91 VAL A CA 1
ATOM 774 C C . VAL A 1 91 ? -4.223 0.304 -15.197 1.00 88.62 91 VAL A C 1
ATOM 776 O O . VAL A 1 91 ? -4.540 -0.852 -15.460 1.00 88.62 91 VAL A O 1
ATOM 779 N N . ARG A 1 92 ? -3.025 0.589 -14.670 1.00 89.81 92 ARG A N 1
ATOM 780 C CA . ARG A 1 92 ? -2.037 -0.420 -14.243 1.00 89.81 92 ARG A CA 1
ATOM 781 C C . ARG A 1 92 ? -1.868 -0.378 -12.731 1.00 89.81 92 ARG A C 1
ATOM 783 O O . ARG A 1 92 ? -1.817 0.705 -12.161 1.00 89.81 92 ARG A O 1
ATOM 790 N N . LYS A 1 93 ? -1.646 -1.536 -12.095 1.00 89.06 93 LYS A N 1
ATOM 791 C CA . LYS A 1 93 ? -1.407 -1.641 -10.638 1.00 89.06 93 LYS A CA 1
ATOM 792 C C . LYS A 1 93 ? -0.328 -0.673 -10.137 1.00 89.06 93 LYS A C 1
ATOM 794 O O . LYS A 1 93 ? -0.524 -0.012 -9.127 1.00 89.06 93 LYS A O 1
ATOM 799 N N . MET A 1 94 ? 0.781 -0.560 -10.873 1.00 88.31 94 MET A N 1
ATOM 800 C CA . MET A 1 94 ? 1.864 0.379 -10.558 1.00 88.31 94 MET A CA 1
ATOM 801 C C . MET A 1 94 ? 1.384 1.838 -10.558 1.00 88.31 94 MET A C 1
ATOM 803 O O . MET A 1 94 ? 1.742 2.591 -9.662 1.00 88.31 94 MET A O 1
ATOM 807 N N . TYR A 1 95 ? 0.566 2.231 -11.539 1.00 91.81 95 TYR A N 1
ATOM 808 C CA . TYR A 1 95 ? 0.080 3.607 -11.665 1.00 91.81 95 TYR A CA 1
ATOM 809 C C . TYR A 1 95 ? -0.957 3.936 -10.596 1.00 91.81 95 TYR A C 1
ATOM 811 O O . TYR A 1 95 ? -0.869 5.004 -10.012 1.00 91.81 95 TYR A O 1
ATOM 819 N N . ILE A 1 96 ? -1.866 3.004 -10.289 1.00 91.88 96 ILE A N 1
ATOM 820 C CA . ILE A 1 96 ? -2.823 3.139 -9.180 1.00 91.88 96 ILE A CA 1
ATOM 821 C C . ILE A 1 96 ? -2.069 3.362 -7.866 1.00 91.88 96 ILE A C 1
ATOM 823 O O . ILE A 1 96 ? -2.292 4.367 -7.198 1.00 91.88 96 ILE A O 1
ATOM 827 N N . ARG A 1 97 ? -1.122 2.468 -7.537 1.00 90.25 97 ARG A N 1
ATOM 828 C CA . ARG A 1 97 ? -0.317 2.568 -6.312 1.00 90.25 97 ARG A CA 1
ATOM 829 C C . ARG A 1 97 ? 0.389 3.916 -6.219 1.00 90.25 97 ARG A C 1
ATOM 831 O O . ARG A 1 97 ? 0.250 4.609 -5.223 1.00 90.25 97 ARG A O 1
ATOM 838 N N . MET A 1 98 ? 1.124 4.288 -7.267 1.00 90.62 98 MET A N 1
ATOM 839 C CA . MET A 1 98 ? 1.863 5.546 -7.285 1.00 90.62 98 MET A CA 1
ATOM 840 C C . MET A 1 98 ? 0.948 6.765 -7.219 1.00 90.62 98 MET A C 1
ATOM 842 O O . MET A 1 98 ? 1.317 7.743 -6.581 1.00 90.62 98 MET A O 1
ATOM 846 N N . TYR A 1 99 ? -0.215 6.731 -7.874 1.00 93.19 99 TYR A N 1
ATOM 847 C CA . TYR A 1 99 ? -1.166 7.837 -7.844 1.00 93.19 99 TYR A CA 1
ATOM 848 C C . TYR A 1 99 ? -1.693 8.056 -6.431 1.00 93.19 99 TYR A C 1
ATOM 850 O O . TYR A 1 99 ? -1.617 9.175 -5.938 1.00 93.19 99 TYR A O 1
ATOM 858 N N . ILE A 1 100 ? -2.114 6.984 -5.751 1.00 90.62 100 ILE A N 1
ATOM 859 C CA . ILE A 1 100 ? -2.535 7.033 -4.346 1.00 90.62 100 ILE A CA 1
ATOM 860 C C . ILE A 1 100 ? -1.401 7.592 -3.478 1.00 90.62 100 ILE A C 1
ATOM 862 O O . ILE A 1 100 ? -1.599 8.592 -2.793 1.00 90.62 100 ILE A O 1
ATOM 866 N N . SER A 1 101 ? -0.194 7.016 -3.564 1.00 87.12 101 SER A N 1
ATOM 867 C CA . SER A 1 101 ? 0.974 7.486 -2.802 1.00 87.12 101 SER A CA 1
ATOM 868 C C . SER A 1 101 ? 1.303 8.957 -3.068 1.00 87.12 101 SER A C 1
ATOM 870 O O . SER A 1 101 ? 1.653 9.685 -2.146 1.00 87.12 101 SER A O 1
ATOM 872 N N . THR A 1 102 ? 1.160 9.411 -4.314 1.00 90.31 102 THR A N 1
ATOM 873 C CA . THR A 1 102 ? 1.424 10.802 -4.693 1.00 90.31 102 THR A CA 1
ATOM 874 C C . THR A 1 102 ? 0.340 11.731 -4.154 1.00 90.31 102 THR A C 1
ATOM 876 O O . THR A 1 102 ? 0.678 12.775 -3.614 1.00 90.31 102 THR A O 1
ATOM 879 N N . CYS A 1 103 ? -0.939 11.344 -4.219 1.00 89.94 103 CYS A N 1
ATOM 880 C CA . CYS A 1 103 ? -2.037 12.116 -3.628 1.00 89.94 103 CYS A CA 1
ATOM 881 C C . CYS A 1 103 ? -1.840 12.308 -2.122 1.00 89.94 103 CYS A C 1
ATOM 883 O O . CYS A 1 103 ? -2.077 13.394 -1.604 1.00 89.94 103 CYS A O 1
ATOM 885 N N . ILE A 1 104 ? -1.358 11.274 -1.430 1.00 85.50 104 ILE A N 1
ATOM 886 C CA . ILE A 1 104 ? -1.012 11.348 -0.007 1.00 85.50 104 ILE A CA 1
ATOM 887 C C . ILE A 1 104 ? 0.159 12.312 0.208 1.00 85.50 104 ILE A C 1
ATOM 889 O O . ILE A 1 104 ? 0.060 13.208 1.040 1.00 85.50 104 ILE A O 1
ATOM 893 N N . ALA A 1 105 ? 1.240 12.171 -0.565 1.00 85.06 105 ALA A N 1
ATOM 894 C CA . ALA A 1 105 ? 2.421 13.029 -0.453 1.00 85.06 105 ALA A CA 1
ATOM 895 C C . ALA A 1 105 ? 2.118 14.512 -0.740 1.00 85.06 105 ALA A C 1
ATOM 897 O O . ALA A 1 105 ? 2.745 15.392 -0.158 1.00 85.06 105 ALA A O 1
ATOM 898 N N . THR A 1 106 ? 1.151 14.800 -1.615 1.00 87.75 106 THR A N 1
ATOM 899 C CA . THR A 1 106 ? 0.717 16.167 -1.943 1.00 87.75 106 THR A CA 1
ATOM 900 C C . THR A 1 106 ? -0.483 16.644 -1.119 1.00 87.75 106 THR A C 1
ATOM 902 O O . THR A 1 106 ? -1.056 17.678 -1.455 1.00 87.75 106 THR A O 1
ATOM 905 N N . SER A 1 107 ? -0.919 15.895 -0.099 1.00 84.69 107 SER A N 1
ATOM 906 C CA . SER A 1 107 ? -2.135 16.169 0.693 1.00 84.69 107 SER A CA 1
ATOM 907 C C . SER A 1 107 ? -3.420 16.340 -0.139 1.00 84.69 107 SER A C 1
ATOM 909 O O . SER A 1 107 ? -4.406 16.903 0.330 1.00 84.69 107 SER A O 1
ATOM 911 N N . ALA A 1 108 ? -3.441 15.824 -1.368 1.00 87.94 108 ALA A N 1
ATOM 912 C CA . ALA A 1 108 ? -4.559 15.893 -2.309 1.00 87.94 108 ALA A CA 1
ATOM 913 C C . ALA A 1 108 ? -5.442 14.642 -2.186 1.00 87.94 108 ALA A C 1
ATOM 915 O O . ALA A 1 108 ? -5.716 13.938 -3.156 1.00 87.94 108 ALA A O 1
ATOM 916 N N . ILE A 1 109 ? -5.836 14.312 -0.955 1.00 84.94 109 ILE A N 1
ATOM 917 C CA . ILE A 1 109 ? -6.464 13.023 -0.632 1.00 84.94 109 ILE A CA 1
ATOM 918 C C . ILE A 1 109 ? -7.858 12.904 -1.266 1.00 84.94 109 ILE A C 1
ATOM 920 O O . ILE A 1 109 ? -8.266 11.812 -1.649 1.00 84.94 109 ILE A O 1
ATOM 924 N N . SER A 1 110 ? -8.545 14.028 -1.487 1.00 86.12 110 SER A N 1
ATOM 925 C CA . SER A 1 110 ? -9.805 14.093 -2.241 1.00 86.12 110 SER A CA 1
ATOM 926 C C . SER A 1 110 ? -9.714 13.493 -3.643 1.00 86.12 110 SER A C 1
ATOM 928 O O . SER A 1 110 ? -10.699 12.958 -4.147 1.00 86.12 110 SER A O 1
ATOM 930 N N . ASP A 1 111 ? -8.541 13.547 -4.273 1.00 91.00 111 ASP A N 1
ATOM 931 C CA . ASP A 1 111 ? -8.371 13.137 -5.668 1.00 91.00 111 ASP A CA 1
ATOM 932 C C . ASP A 1 111 ? -8.350 11.609 -5.810 1.00 91.00 111 ASP A C 1
ATOM 934 O O . ASP A 1 111 ? -8.600 11.064 -6.887 1.00 91.00 111 ASP A O 1
ATOM 938 N N . ILE A 1 112 ? -8.177 10.891 -4.694 1.00 92.88 112 ILE A N 1
ATOM 939 C CA . ILE A 1 112 ? -8.381 9.442 -4.628 1.00 92.88 112 ILE A CA 1
ATOM 940 C C . ILE A 1 112 ? -9.835 9.083 -4.985 1.00 92.88 112 ILE A C 1
ATOM 942 O O . ILE A 1 112 ? -10.051 8.062 -5.636 1.00 92.88 112 ILE A O 1
ATOM 946 N N . ASN A 1 113 ? -10.818 9.941 -4.683 1.00 92.44 113 ASN A N 1
ATOM 947 C CA . ASN A 1 113 ? -12.219 9.705 -5.056 1.00 92.44 113 ASN A CA 1
ATOM 948 C C . ASN A 1 113 ? -12.417 9.698 -6.582 1.00 92.44 113 ASN A C 1
ATOM 950 O O . ASN A 1 113 ? -13.272 8.980 -7.097 1.00 92.44 113 ASN A O 1
ATOM 954 N N . LEU A 1 114 ? -11.617 10.462 -7.339 1.00 93.00 114 LEU A N 1
ATOM 955 C CA . LEU A 1 114 ? -11.660 10.427 -8.807 1.00 93.00 114 LEU A CA 1
ATOM 956 C C . LEU A 1 114 ? -11.222 9.056 -9.326 1.00 93.00 114 LEU A C 1
ATOM 958 O O . LEU A 1 114 ? -11.848 8.490 -10.225 1.00 93.00 114 LEU A O 1
ATOM 962 N N . LEU A 1 115 ? -10.158 8.510 -8.733 1.00 94.56 115 LEU A N 1
ATOM 963 C CA . LEU A 1 115 ? -9.668 7.176 -9.048 1.00 94.56 115 LEU A CA 1
ATOM 964 C C . LEU A 1 115 ? -10.678 6.099 -8.636 1.00 94.56 115 LEU A C 1
ATOM 966 O O . LEU A 1 115 ? -10.927 5.186 -9.419 1.00 94.56 115 LEU A O 1
ATOM 970 N N . GLU A 1 116 ? -11.275 6.211 -7.450 1.00 94.94 116 GLU A N 1
ATOM 971 C CA . GLU A 1 116 ? -12.323 5.299 -6.989 1.00 94.94 116 GLU A CA 1
ATOM 972 C C . GLU A 1 116 ? -13.497 5.265 -7.975 1.00 94.94 116 GLU A C 1
ATOM 974 O O . GLU A 1 116 ? -13.879 4.189 -8.431 1.00 94.94 116 GLU A O 1
ATOM 979 N N . ASN A 1 117 ? -14.010 6.432 -8.377 1.00 93.75 117 ASN A N 1
ATOM 980 C CA . ASN A 1 117 ? -15.116 6.542 -9.328 1.00 93.75 117 ASN A CA 1
ATOM 981 C C . ASN A 1 117 ? -14.787 5.892 -10.678 1.00 93.75 117 ASN A C 1
ATOM 983 O O . ASN A 1 117 ? -15.606 5.146 -11.215 1.00 93.75 117 ASN A O 1
ATOM 987 N N . LEU A 1 118 ? -13.576 6.115 -11.202 1.00 94.06 118 LEU A N 1
ATOM 988 C CA . LEU A 1 118 ? -13.119 5.459 -12.429 1.00 94.06 118 LEU A CA 1
ATOM 989 C C . LEU A 1 118 ? -13.103 3.933 -12.275 1.00 94.06 118 LEU A C 1
ATOM 991 O O . LEU A 1 118 ? -13.559 3.217 -13.165 1.00 94.06 118 LEU A O 1
ATOM 995 N N . LEU A 1 119 ? -12.564 3.419 -11.166 1.00 94.19 119 LEU A N 1
ATOM 996 C CA . LEU A 1 119 ? -12.475 1.977 -10.935 1.00 94.19 119 LEU A CA 1
ATOM 997 C C . LEU A 1 119 ? -13.855 1.355 -10.719 1.00 94.19 119 LEU A C 1
ATOM 999 O O . LEU A 1 119 ? -14.120 0.281 -11.248 1.00 94.19 119 LEU A O 1
ATOM 1003 N N . ARG A 1 120 ? -14.753 2.041 -10.015 1.00 93.62 120 ARG A N 1
ATOM 1004 C CA . ARG A 1 120 ? -16.127 1.590 -9.785 1.00 93.62 120 ARG A CA 1
ATOM 1005 C C . ARG A 1 120 ? -16.930 1.494 -11.086 1.00 93.62 120 ARG A C 1
ATOM 1007 O O . ARG A 1 120 ? -17.715 0.563 -11.231 1.00 93.62 120 ARG A O 1
ATOM 1014 N N . GLN A 1 121 ? -16.720 2.418 -12.025 1.00 92.62 121 GLN A N 1
ATOM 1015 C CA . GLN A 1 121 ? -17.430 2.449 -13.309 1.00 92.62 121 GLN A CA 1
ATOM 1016 C C . GLN A 1 121 ? -16.823 1.506 -14.355 1.00 92.62 121 GLN A C 1
ATOM 1018 O O . GLN A 1 121 ? -17.538 0.701 -14.948 1.00 92.62 121 GLN A O 1
ATOM 1023 N N . ASP A 1 122 ? -15.510 1.594 -14.574 1.00 91.44 122 ASP A N 1
ATOM 1024 C CA . ASP A 1 122 ? -14.851 0.950 -15.717 1.00 91.44 122 ASP A CA 1
ATOM 1025 C C . ASP A 1 122 ? -14.101 -0.344 -15.329 1.00 91.44 122 ASP A C 1
ATOM 1027 O O . ASP A 1 122 ? -13.843 -1.186 -16.192 1.00 91.44 122 ASP A O 1
ATOM 1031 N N . TYR A 1 123 ? -13.720 -0.527 -14.054 1.00 91.75 123 TYR A N 1
ATOM 1032 C CA . TYR A 1 123 ? -12.827 -1.616 -13.612 1.00 91.75 123 TYR A CA 1
ATOM 1033 C C . TYR A 1 123 ? -13.205 -2.226 -12.244 1.00 91.75 123 TYR A C 1
ATOM 1035 O O . TYR A 1 123 ? -12.361 -2.262 -11.338 1.00 91.75 123 TYR A O 1
ATOM 1043 N N . PRO A 1 124 ? -14.424 -2.773 -12.071 1.00 88.38 124 PRO A N 1
ATOM 1044 C CA . PRO A 1 124 ? -14.917 -3.230 -10.766 1.00 88.38 124 PRO A CA 1
ATOM 1045 C C . PRO A 1 124 ? -14.037 -4.313 -10.123 1.00 88.38 124 PRO A C 1
ATOM 1047 O O . PRO A 1 124 ? -13.844 -4.318 -8.916 1.00 88.38 124 PRO A O 1
ATOM 1050 N N . GLN A 1 125 ? -13.387 -5.171 -10.917 1.00 86.44 125 GLN A N 1
ATOM 1051 C CA . GLN A 1 125 ? -12.455 -6.186 -10.396 1.00 86.44 125 GLN A CA 1
ATOM 1052 C C . GLN A 1 125 ? -11.214 -5.592 -9.704 1.00 86.44 125 GLN A C 1
ATOM 1054 O O . GLN A 1 125 ? -10.573 -6.246 -8.883 1.00 86.44 125 GLN A O 1
ATOM 1059 N N . LEU A 1 126 ? -10.814 -4.372 -10.077 1.00 88.81 126 LEU A N 1
ATOM 1060 C CA . LEU A 1 126 ? -9.702 -3.671 -9.439 1.00 88.81 126 LEU A CA 1
ATOM 1061 C C . LEU A 1 126 ? -10.154 -2.891 -8.207 1.00 88.81 126 LEU A C 1
ATOM 1063 O O . LEU A 1 126 ? -9.309 -2.611 -7.360 1.00 88.81 126 LEU A O 1
ATOM 1067 N N . LEU A 1 127 ? -11.444 -2.562 -8.104 1.00 90.94 127 LEU A N 1
ATOM 1068 C CA . LEU A 1 127 ? -12.000 -1.849 -6.962 1.00 90.94 127 LEU A CA 1
ATOM 1069 C C . LEU A 1 127 ? -11.774 -2.654 -5.679 1.00 90.94 127 LEU A C 1
ATOM 1071 O O . 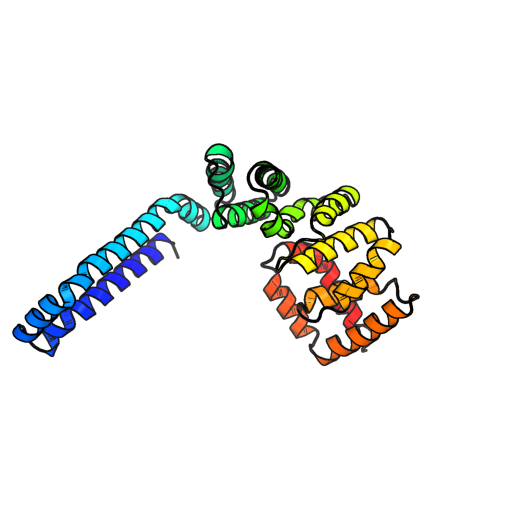LEU A 1 127 ? -11.102 -2.155 -4.787 1.00 90.94 127 LEU A O 1
ATOM 1075 N N . ASP A 1 128 ? -12.201 -3.918 -5.640 1.00 89.81 128 ASP A N 1
ATOM 1076 C CA . ASP A 1 128 ? -12.072 -4.789 -4.459 1.00 89.81 128 ASP A CA 1
ATOM 1077 C C . ASP A 1 128 ? -10.624 -4.917 -3.976 1.00 89.81 128 ASP A C 1
ATOM 1079 O O . ASP A 1 128 ? -10.332 -4.895 -2.782 1.00 89.81 128 ASP A O 1
ATOM 1083 N N . ARG A 1 129 ? -9.685 -5.001 -4.925 1.00 88.50 129 ARG A N 1
ATOM 1084 C CA . ARG A 1 129 ? -8.251 -5.123 -4.638 1.00 88.50 129 ARG A CA 1
ATOM 1085 C C . ARG A 1 129 ? -7.664 -3.867 -3.999 1.00 88.50 129 ARG A C 1
ATOM 1087 O O . ARG A 1 129 ? -6.683 -3.964 -3.272 1.00 88.50 129 ARG A O 1
ATOM 1094 N N . TRP A 1 130 ? -8.178 -2.696 -4.353 1.00 90.44 130 TRP A N 1
ATOM 1095 C CA . TRP A 1 130 ? -7.673 -1.414 -3.865 1.00 90.44 130 TRP A CA 1
ATOM 1096 C C . TRP A 1 130 ? -8.627 -0.760 -2.867 1.00 90.44 130 TRP A C 1
ATOM 1098 O O . TRP A 1 130 ? -8.332 0.341 -2.409 1.00 90.44 130 TRP A O 1
ATOM 1108 N N . ALA A 1 131 ? -9.724 -1.429 -2.499 1.00 91.81 131 ALA A N 1
ATOM 1109 C CA . ALA A 1 131 ? -10.807 -0.895 -1.680 1.00 91.81 131 ALA A CA 1
ATOM 1110 C C . ALA A 1 131 ? -10.287 -0.303 -0.372 1.00 91.81 131 ALA A C 1
ATOM 1112 O O . ALA A 1 131 ? -10.699 0.781 0.032 1.00 91.81 131 ALA A O 1
ATOM 1113 N N . LEU A 1 132 ? -9.315 -0.973 0.245 1.00 89.81 132 LEU A N 1
ATOM 1114 C CA . LEU A 1 132 ? -8.713 -0.512 1.480 1.00 89.81 132 LEU A CA 1
ATOM 1115 C C . LEU A 1 132 ? -8.000 0.839 1.258 1.00 89.81 132 LEU A C 1
ATOM 1117 O O . LEU A 1 132 ? -8.356 1.838 1.877 1.00 89.81 132 LEU A O 1
ATOM 1121 N N . SER A 1 133 ? -7.075 0.922 0.296 1.00 88.75 133 SER A N 1
ATOM 1122 C CA . SER A 1 133 ? -6.353 2.169 -0.019 1.00 88.75 133 SER A CA 1
ATOM 1123 C C . SER A 1 133 ? -7.254 3.292 -0.550 1.00 88.75 133 SER A C 1
ATOM 1125 O O . SER A 1 133 ? -7.027 4.459 -0.243 1.00 88.75 133 SER A O 1
ATOM 1127 N N . LEU A 1 134 ? -8.274 2.953 -1.338 1.00 92.06 134 LEU A N 1
ATOM 1128 C CA . LEU A 1 134 ? -9.263 3.901 -1.858 1.00 92.06 134 LEU A CA 1
ATOM 1129 C C . LEU A 1 134 ? -10.208 4.409 -0.760 1.00 92.06 134 LEU A C 1
ATOM 1131 O O . LEU A 1 134 ? -10.765 5.488 -0.903 1.00 92.06 134 LEU A O 1
ATOM 1135 N N . GLY A 1 135 ? -10.326 3.681 0.354 1.00 90.25 135 GLY A N 1
ATOM 1136 C CA . GLY A 1 135 ? -11.109 4.068 1.526 1.00 90.25 135 GLY A CA 1
ATOM 1137 C C . GLY A 1 135 ? -10.486 5.184 2.368 1.00 90.25 135 GLY A C 1
ATOM 1138 O O . GLY A 1 135 ? -11.142 5.721 3.258 1.00 90.25 135 GLY A O 1
ATOM 1139 N N . LEU A 1 136 ? -9.229 5.556 2.099 1.00 87.50 136 LEU A N 1
ATOM 1140 C CA . LEU A 1 136 ? -8.499 6.577 2.856 1.00 87.50 136 LEU A CA 1
ATOM 1141 C C . LEU A 1 136 ? -9.257 7.908 3.011 1.00 87.50 136 LEU A C 1
ATOM 1143 O O . LEU A 1 136 ? -9.343 8.383 4.139 1.00 87.50 136 LEU A O 1
ATOM 1147 N N . PRO A 1 137 ? -9.844 8.518 1.963 1.00 89.12 137 PRO A N 1
ATOM 1148 C CA . PRO A 1 137 ? -10.545 9.796 2.102 1.00 89.12 137 PRO A CA 1
ATOM 1149 C C . PRO A 1 137 ? -11.721 9.729 3.085 1.00 89.12 137 PRO A C 1
ATOM 1151 O O . PRO A 1 137 ? -11.964 10.682 3.829 1.00 89.12 137 PRO A O 1
ATOM 1154 N N . TYR A 1 138 ? -12.416 8.591 3.143 1.00 90.00 138 TYR A N 1
ATOM 1155 C CA . TYR A 1 138 ? -13.535 8.368 4.060 1.00 90.00 138 TYR A CA 1
ATOM 1156 C C . TYR A 1 138 ? -13.080 8.273 5.520 1.00 90.00 138 TYR A C 1
ATOM 1158 O O . TYR A 1 138 ? -13.791 8.728 6.410 1.00 90.00 138 TYR A O 1
ATOM 1166 N N . LEU A 1 139 ? -11.871 7.757 5.771 1.00 85.69 139 LEU A N 1
ATOM 1167 C CA . LEU A 1 139 ? -11.270 7.733 7.110 1.00 85.69 139 LEU A CA 1
ATOM 1168 C C . LEU A 1 139 ? -10.900 9.131 7.619 1.00 85.69 139 LEU A C 1
ATOM 1170 O O . LEU A 1 139 ? -10.945 9.374 8.821 1.00 85.69 139 LEU A O 1
ATOM 1174 N N . LEU A 1 140 ? -10.562 10.061 6.722 1.00 80.56 140 LEU A N 1
ATOM 1175 C CA . LEU A 1 140 ? -10.053 11.388 7.097 1.00 80.56 140 LEU A CA 1
ATOM 1176 C C . LEU A 1 140 ? -11.109 12.471 7.189 1.00 80.56 140 LEU A C 1
ATOM 1178 O O . LEU A 1 140 ? -10.918 13.458 7.892 1.00 80.56 140 LEU A O 1
ATOM 1182 N N . THR A 1 141 ? -12.210 12.307 6.467 1.00 77.81 141 THR A N 1
ATOM 1183 C CA . THR A 1 141 ? -13.284 13.304 6.425 1.00 77.81 141 THR A CA 1
ATOM 1184 C C . THR A 1 141 ? -14.124 13.323 7.705 1.00 77.81 141 THR A C 1
ATOM 1186 O O . THR A 1 141 ? -14.912 14.244 7.886 1.00 77.81 141 THR A O 1
ATOM 1189 N N . ASN A 1 142 ? -13.909 12.374 8.632 1.00 72.12 142 ASN A N 1
ATOM 1190 C CA . ASN A 1 142 ? -14.675 12.218 9.875 1.00 72.12 142 ASN A CA 1
ATOM 1191 C C . ASN A 1 142 ? -16.196 12.246 9.623 1.00 72.12 142 ASN A C 1
ATOM 1193 O O . ASN A 1 142 ? -16.954 12.835 10.390 1.00 72.12 142 ASN A O 1
ATOM 1197 N N . GLU A 1 143 ? -16.626 11.627 8.519 1.00 87.00 143 GLU A N 1
ATOM 1198 C CA . GLU A 1 143 ? -18.024 11.463 8.116 1.00 87.00 143 GLU A CA 1
ATOM 1199 C C . GLU A 1 143 ? -18.418 9.984 8.300 1.00 87.00 143 GLU A C 1
ATOM 1201 O O . GLU A 1 143 ? -18.241 9.180 7.376 1.00 87.00 143 GLU A O 1
ATOM 1206 N N . PRO A 1 144 ? -18.939 9.580 9.480 1.00 87.88 144 PRO A N 1
ATOM 1207 C CA . PRO A 1 144 ? -19.169 8.169 9.796 1.00 87.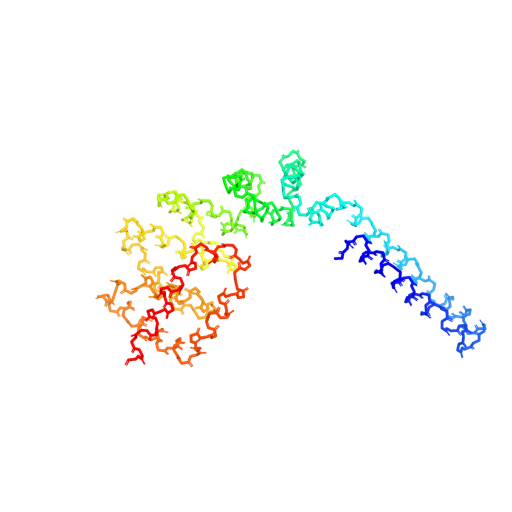88 144 PRO A CA 1
ATOM 1208 C C . PRO A 1 144 ? -20.165 7.489 8.854 1.00 87.88 144 PRO A C 1
ATOM 1210 O O . PRO A 1 144 ? -20.020 6.305 8.563 1.00 87.88 144 PRO A O 1
ATOM 1213 N N . ASP A 1 145 ? -21.150 8.229 8.336 1.00 91.62 145 ASP A N 1
ATOM 1214 C CA . ASP A 1 145 ? -22.133 7.702 7.384 1.00 91.62 145 ASP A CA 1
ATOM 1215 C C . ASP A 1 145 ? -21.487 7.278 6.065 1.00 91.62 145 ASP A C 1
ATOM 1217 O O . ASP A 1 145 ? -21.697 6.155 5.607 1.00 91.62 145 ASP A O 1
ATOM 1221 N N . ARG A 1 146 ? -20.639 8.138 5.488 1.00 91.88 146 ARG A N 1
ATOM 1222 C CA . ARG A 1 146 ? -19.929 7.816 4.244 1.00 91.88 146 ARG A CA 1
ATOM 1223 C C . ARG A 1 146 ? -18.925 6.689 4.441 1.00 91.88 146 ARG A C 1
ATOM 1225 O O . ARG A 1 146 ? -18.783 5.834 3.573 1.00 91.88 146 ARG A O 1
ATOM 1232 N N . MET A 1 147 ? -18.253 6.666 5.592 1.00 91.75 147 MET A N 1
ATOM 1233 C CA . MET A 1 147 ? -17.354 5.574 5.962 1.00 91.75 147 MET A CA 1
ATOM 1234 C C . MET A 1 147 ? -18.108 4.239 6.032 1.00 91.75 147 MET A C 1
ATOM 1236 O O . MET A 1 147 ? -17.675 3.256 5.428 1.00 91.75 147 MET A O 1
ATOM 1240 N N . LYS A 1 148 ? -19.258 4.215 6.718 1.00 93.94 148 LYS A N 1
ATOM 1241 C CA . LYS A 1 148 ? -20.111 3.027 6.837 1.00 93.94 148 LYS A CA 1
ATOM 1242 C C . LYS A 1 148 ? -20.575 2.541 5.465 1.00 93.94 148 LYS A C 1
ATOM 1244 O O . LYS A 1 148 ? -20.460 1.352 5.180 1.00 93.94 148 LYS A O 1
ATOM 1249 N N . GLU A 1 149 ? -21.076 3.441 4.621 1.00 94.19 149 GLU A N 1
ATOM 1250 C CA . GLU A 1 149 ? -21.555 3.108 3.275 1.00 94.19 149 GLU A CA 1
ATOM 1251 C C . GLU A 1 149 ? -20.438 2.517 2.406 1.00 94.19 149 GLU A C 1
ATOM 1253 O O . GLU A 1 149 ? -20.610 1.454 1.807 1.00 94.19 149 GLU A O 1
ATOM 1258 N N . TYR A 1 150 ? -19.270 3.163 2.394 1.00 94.38 150 TYR A N 1
ATOM 1259 C CA . TYR A 1 150 ? -18.137 2.723 1.592 1.00 94.38 150 TYR A CA 1
ATOM 1260 C C . TYR A 1 150 ? -17.631 1.338 2.020 1.00 94.38 150 TYR A C 1
ATOM 1262 O O . TYR A 1 150 ? -17.613 0.414 1.206 1.00 94.38 150 TYR A O 1
ATOM 1270 N N . PHE A 1 151 ? -17.242 1.166 3.290 1.00 93.94 151 PHE A N 1
ATOM 1271 C CA . PHE A 1 151 ? -16.667 -0.101 3.762 1.00 93.94 151 PHE A CA 1
ATOM 1272 C C . PHE A 1 151 ? -17.710 -1.223 3.854 1.00 93.94 151 PHE A C 1
ATOM 1274 O O . PHE A 1 151 ? -17.372 -2.388 3.639 1.00 93.94 151 PHE A O 1
ATOM 1281 N N . GLY A 1 152 ? -18.984 -0.882 4.081 1.00 93.12 152 GLY A N 1
ATOM 1282 C CA . GLY A 1 152 ? -20.098 -1.831 4.065 1.00 93.12 152 GLY A CA 1
ATOM 1283 C C . GLY A 1 152 ? -20.267 -2.533 2.714 1.00 93.12 152 GLY A C 1
ATOM 1284 O O . GLY A 1 152 ? -20.635 -3.706 2.666 1.00 93.12 152 GLY A O 1
ATOM 1285 N N . GLY A 1 153 ? -19.905 -1.862 1.615 1.00 92.75 153 GLY A N 1
ATOM 1286 C CA . GLY A 1 153 ? -19.910 -2.444 0.272 1.00 92.75 153 GLY A CA 1
ATOM 1287 C C . GLY A 1 153 ? -18.888 -3.566 0.050 1.00 92.75 153 GLY A C 1
ATOM 1288 O O . GLY A 1 153 ? -18.990 -4.276 -0.948 1.00 92.75 153 GLY A O 1
ATOM 1289 N N . PHE A 1 154 ? -17.926 -3.757 0.962 1.00 93.62 154 PHE A N 1
ATOM 1290 C CA . PHE A 1 154 ? -16.821 -4.706 0.792 1.00 93.62 154 PHE A CA 1
ATOM 1291 C C . PHE A 1 154 ? -16.769 -5.818 1.854 1.00 93.62 154 PHE A C 1
ATOM 1293 O O . PHE A 1 154 ? -15.787 -6.556 1.923 1.00 93.62 154 PHE A O 1
ATOM 1300 N N . LEU A 1 155 ? -17.824 -5.997 2.658 1.00 90.88 155 LEU A N 1
ATOM 1301 C CA . LEU A 1 155 ? -17.854 -6.993 3.746 1.00 90.88 155 LEU A CA 1
ATOM 1302 C C . LEU A 1 155 ? -17.713 -8.449 3.276 1.00 90.88 155 LEU A C 1
ATOM 1304 O O . LEU A 1 155 ? -17.283 -9.308 4.046 1.00 90.88 155 LEU A O 1
ATOM 1308 N N . THR A 1 156 ? -18.073 -8.728 2.022 1.00 88.38 156 THR A N 1
ATOM 1309 C CA . THR A 1 156 ? -18.030 -10.068 1.416 1.00 88.38 156 THR A CA 1
ATOM 1310 C C . THR A 1 156 ? -16.815 -10.285 0.513 1.00 88.38 156 THR A C 1
ATOM 1312 O O . THR A 1 156 ? -16.716 -11.328 -0.135 1.00 88.38 156 THR A O 1
ATOM 1315 N N . VAL A 1 157 ? -15.909 -9.307 0.411 1.00 87.94 157 VAL A N 1
ATOM 1316 C CA . VAL A 1 157 ? -14.717 -9.426 -0.434 1.00 87.94 157 VAL A CA 1
ATOM 1317 C C . VAL A 1 157 ? -13.741 -10.419 0.184 1.00 87.94 157 VAL A C 1
ATOM 1319 O O . VAL A 1 157 ? -13.351 -10.295 1.341 1.00 87.94 157 VAL A O 1
ATOM 1322 N N . ASN A 1 158 ? -13.290 -11.377 -0.625 1.00 83.50 158 ASN A N 1
ATOM 1323 C CA . ASN A 1 158 ? -12.196 -12.275 -0.273 1.00 83.50 158 ASN A CA 1
ATOM 1324 C C . ASN A 1 158 ? -10.877 -11.697 -0.796 1.00 83.50 158 ASN A C 1
ATOM 1326 O O . ASN A 1 158 ? -10.457 -11.982 -1.919 1.00 83.50 158 ASN A O 1
ATOM 1330 N N . SER A 1 159 ? -10.234 -10.865 0.019 1.00 83.19 159 SER A N 1
ATOM 1331 C CA . SER A 1 159 ? -8.901 -10.313 -0.231 1.00 83.19 159 SER A CA 1
ATOM 1332 C C . SER A 1 159 ? -8.026 -10.443 1.015 1.00 83.19 159 SER A C 1
ATOM 1334 O O . SER A 1 159 ? -8.531 -10.663 2.116 1.00 83.19 159 SER A O 1
ATOM 1336 N N . ASP A 1 160 ? -6.712 -10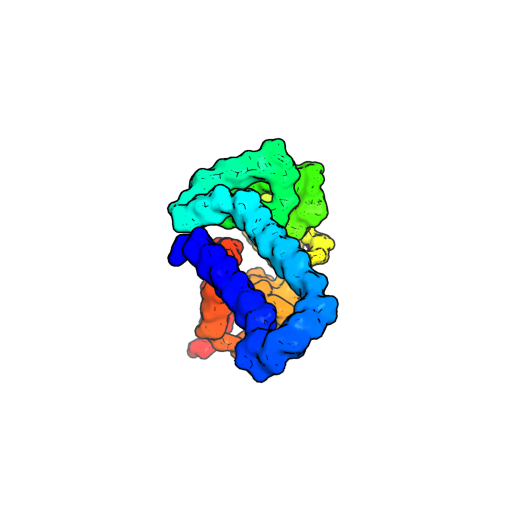.274 0.850 1.00 82.06 160 ASP A N 1
ATOM 1337 C CA . ASP A 1 160 ? -5.773 -10.221 1.982 1.00 82.06 160 ASP A CA 1
ATOM 1338 C C . ASP A 1 160 ? -6.123 -9.076 2.959 1.00 82.06 160 ASP A C 1
ATOM 1340 O O . ASP A 1 160 ? -5.852 -9.161 4.153 1.00 82.06 160 ASP A O 1
ATOM 1344 N N . ASP A 1 161 ? -6.806 -8.045 2.453 1.00 85.56 161 ASP A N 1
ATOM 1345 C CA . ASP A 1 161 ? -7.231 -6.847 3.178 1.00 85.56 161 ASP A CA 1
ATOM 1346 C C . ASP A 1 161 ? -8.641 -6.967 3.792 1.00 85.56 161 ASP A C 1
ATOM 1348 O O . ASP A 1 161 ? -9.122 -6.029 4.432 1.00 85.56 161 ASP A O 1
ATOM 1352 N N . ALA A 1 162 ? -9.334 -8.098 3.612 1.00 88.88 162 ALA A N 1
ATOM 1353 C CA . ALA A 1 162 ? -10.734 -8.264 4.015 1.00 88.88 162 ALA A CA 1
ATOM 1354 C C . ALA A 1 162 ? -10.967 -7.996 5.510 1.00 88.88 162 ALA A C 1
ATOM 1356 O O . ALA A 1 162 ? -11.942 -7.341 5.882 1.00 88.88 162 ALA A O 1
ATOM 1357 N N . GLY A 1 163 ? -10.049 -8.452 6.366 1.00 90.31 163 GLY A N 1
ATOM 1358 C CA . GLY A 1 163 ? -10.119 -8.207 7.807 1.00 90.31 163 GLY A CA 1
ATOM 1359 C C . GLY A 1 163 ? -10.073 -6.716 8.148 1.00 90.31 163 GLY A C 1
ATOM 1360 O O . GLY A 1 163 ? -10.881 -6.230 8.937 1.00 90.31 163 GLY A O 1
ATOM 1361 N N . TRP A 1 164 ? -9.202 -5.962 7.476 1.00 90.56 164 TRP A N 1
ATOM 1362 C CA . TRP A 1 164 ? -9.092 -4.514 7.645 1.00 90.56 164 TRP A CA 1
ATOM 1363 C C . TRP A 1 164 ? -10.298 -3.758 7.088 1.00 90.56 164 TRP A C 1
ATOM 1365 O O . TRP A 1 164 ? -10.721 -2.766 7.679 1.00 90.56 164 TRP A O 1
ATOM 1375 N N . LEU A 1 165 ? -10.900 -4.219 5.990 1.00 92.00 165 LEU A N 1
ATOM 1376 C CA . LEU A 1 165 ? -12.139 -3.634 5.464 1.00 92.00 165 LEU A CA 1
ATOM 1377 C C . LEU A 1 165 ? -13.297 -3.785 6.462 1.00 92.00 165 LEU A C 1
ATOM 1379 O O . LEU A 1 165 ? -13.959 -2.796 6.783 1.00 92.00 165 LEU A O 1
ATOM 1383 N N . LYS A 1 166 ? -13.483 -4.991 7.018 1.00 93.50 166 LYS A N 1
ATOM 1384 C CA . LYS A 1 166 ? -14.465 -5.247 8.085 1.00 93.50 166 LYS A CA 1
ATOM 1385 C C . LYS A 1 166 ? -14.178 -4.405 9.332 1.00 93.50 166 LYS A C 1
ATOM 1387 O O . LYS A 1 166 ? -15.097 -3.840 9.914 1.00 93.50 166 LYS A O 1
ATOM 1392 N N . TRP A 1 167 ? -12.909 -4.275 9.717 1.00 92.88 167 TRP A N 1
ATOM 1393 C CA . TRP A 1 167 ? -12.508 -3.470 10.871 1.00 92.88 167 T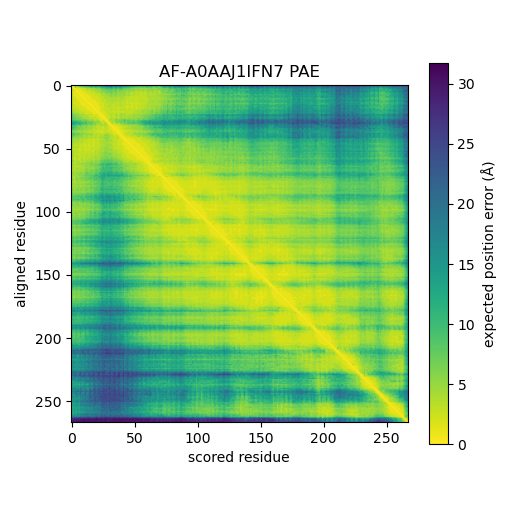RP A CA 1
ATOM 1394 C C . TRP A 1 167 ? -12.875 -1.992 10.707 1.00 92.88 167 TRP A C 1
ATOM 1396 O O . TRP A 1 167 ? -13.476 -1.406 11.604 1.00 92.88 167 TRP A O 1
ATOM 1406 N N . ASN A 1 168 ? -12.589 -1.399 9.542 1.00 91.81 168 ASN A N 1
ATOM 1407 C CA . ASN A 1 168 ? -12.943 -0.004 9.260 1.00 91.81 168 ASN A CA 1
ATOM 1408 C C . ASN A 1 168 ? -14.467 0.206 9.210 1.00 91.81 168 ASN A C 1
ATOM 1410 O O . ASN A 1 168 ? -14.960 1.243 9.651 1.00 91.81 168 ASN A O 1
ATOM 1414 N N . TYR A 1 169 ? -15.227 -0.791 8.748 1.00 93.88 169 TYR A N 1
ATOM 1415 C CA . TYR A 1 169 ? -16.686 -0.775 8.850 1.00 93.88 169 TYR A CA 1
ATOM 1416 C C . TYR A 1 169 ? -17.163 -0.772 10.312 1.00 93.88 169 TYR A C 1
ATOM 1418 O O . TYR A 1 169 ? -17.974 0.074 10.687 1.00 93.88 169 TYR A O 1
ATOM 1426 N N . CYS A 1 170 ? -16.620 -1.648 11.165 1.00 92.44 170 CYS A N 1
ATOM 1427 C CA . CYS A 1 170 ? -16.925 -1.640 12.600 1.00 92.44 170 CYS A CA 1
ATOM 1428 C C . CYS A 1 170 ? -16.545 -0.316 13.259 1.00 92.44 170 CYS A C 1
ATOM 1430 O O . CYS A 1 170 ? -17.274 0.178 14.113 1.00 92.44 170 CYS A O 1
ATOM 1432 N N . PHE A 1 171 ? -15.428 0.284 12.851 1.00 90.12 171 PHE A N 1
ATOM 1433 C CA . PHE A 1 171 ? -15.015 1.588 13.350 1.00 90.12 171 PHE A CA 1
ATOM 1434 C C . PHE A 1 171 ? -16.055 2.663 13.018 1.00 90.12 171 PHE A C 1
ATOM 1436 O O . PHE A 1 171 ? -16.465 3.405 13.911 1.00 90.12 171 PHE A O 1
ATOM 1443 N N . ALA A 1 172 ? -16.583 2.670 11.789 1.00 91.81 172 ALA A N 1
ATOM 1444 C CA . ALA A 1 172 ? -17.691 3.544 11.406 1.00 91.81 172 ALA A CA 1
ATOM 1445 C C . ALA A 1 172 ? -18.948 3.316 12.267 1.00 91.81 172 ALA A C 1
ATOM 1447 O O . ALA A 1 172 ? -19.551 4.281 12.738 1.00 91.81 172 ALA A O 1
ATOM 1448 N N . LEU A 1 173 ? -19.320 2.055 12.523 1.00 91.56 173 LEU A N 1
ATOM 1449 C CA . LEU A 1 173 ? -20.461 1.705 13.381 1.00 91.56 173 LEU A CA 1
ATOM 1450 C C . LEU A 1 173 ? -20.281 2.211 14.820 1.00 91.56 173 LEU A C 1
ATOM 1452 O O . LEU A 1 173 ? -21.204 2.796 15.390 1.00 91.56 173 LEU A O 1
ATOM 1456 N N . LEU A 1 174 ? -19.085 2.051 15.398 1.00 89.81 174 LEU A N 1
ATOM 1457 C CA . LEU A 1 174 ? -18.790 2.535 16.749 1.00 89.81 174 LEU A CA 1
ATOM 1458 C C . LEU A 1 174 ? -18.851 4.064 16.838 1.00 89.81 174 LEU A C 1
ATOM 1460 O O . LEU A 1 174 ? -19.422 4.587 17.796 1.00 89.81 174 LEU A O 1
ATOM 1464 N N . LEU A 1 175 ? -18.348 4.789 15.830 1.00 88.19 175 LEU A N 1
ATOM 1465 C CA . LEU A 1 175 ? -18.483 6.253 15.760 1.00 88.19 175 LEU A CA 1
ATOM 1466 C C . LEU A 1 175 ? -19.955 6.695 15.738 1.00 88.19 175 LEU A C 1
ATOM 1468 O O . LEU A 1 175 ? -20.297 7.747 16.281 1.00 88.19 175 LEU A O 1
ATOM 1472 N N . LYS A 1 176 ? -20.834 5.873 15.157 1.00 90.56 176 LYS A N 1
ATOM 1473 C CA . LYS A 1 176 ? -22.286 6.088 15.122 1.00 90.56 176 LYS A CA 1
ATOM 1474 C C . LYS A 1 176 ? -23.041 5.570 16.345 1.00 90.56 176 LYS A C 1
ATOM 1476 O O . LYS A 1 176 ? -24.245 5.796 16.437 1.00 90.56 176 LYS A O 1
ATOM 1481 N N . LYS A 1 177 ? -22.359 4.921 17.295 1.00 88.25 177 LYS A N 1
ATOM 1482 C CA . LYS A 1 177 ? -22.970 4.228 18.445 1.00 88.25 177 LYS A CA 1
ATOM 1483 C C . LYS A 1 177 ? -23.927 3.097 18.037 1.00 88.25 177 LYS A C 1
ATOM 1485 O O . LYS A 1 177 ? -24.808 2.728 18.806 1.00 88.25 177 LYS A O 1
ATOM 1490 N N . GLU A 1 178 ? -23.745 2.536 16.846 1.00 89.38 178 GLU A N 1
ATOM 1491 C CA . GLU A 1 178 ? -24.495 1.381 16.339 1.00 89.38 178 GLU A CA 1
ATOM 1492 C C . GLU A 1 178 ? -23.795 0.093 16.806 1.00 89.38 178 GLU A C 1
ATOM 1494 O O . GLU A 1 178 ? -23.176 -0.643 16.040 1.00 89.38 178 GLU A O 1
ATOM 1499 N N . THR A 1 179 ? -23.810 -0.126 18.120 1.00 85.44 179 THR A N 1
ATOM 1500 C CA . THR A 1 179 ? -22.984 -1.127 18.810 1.00 85.44 179 THR A CA 1
ATOM 1501 C C . THR A 1 179 ? -23.404 -2.570 18.533 1.00 85.44 179 THR A C 1
ATOM 1503 O O . THR A 1 179 ? -22.547 -3.452 18.487 1.00 85.44 179 THR A O 1
ATOM 1506 N N . ASP A 1 180 ? -24.694 -2.804 18.296 1.00 85.94 180 ASP A N 1
ATOM 1507 C CA . ASP A 1 180 ? -25.259 -4.147 18.111 1.00 85.94 180 ASP A CA 1
ATOM 1508 C C . ASP A 1 180 ? -24.781 -4.798 16.804 1.00 85.94 180 ASP A C 1
ATOM 1510 O O . ASP A 1 180 ? -24.472 -5.988 16.774 1.00 85.94 180 ASP A O 1
ATOM 1514 N N . ASP A 1 181 ? -24.630 -3.998 15.744 1.00 87.75 181 ASP A N 1
ATOM 1515 C CA . ASP A 1 181 ? -24.132 -4.457 14.443 1.00 87.75 181 ASP A CA 1
ATOM 1516 C C . ASP A 1 181 ? -22.611 -4.696 14.458 1.00 87.75 181 ASP A C 1
ATOM 1518 O O . ASP A 1 181 ? -22.095 -5.539 13.720 1.00 87.75 181 ASP A O 1
ATOM 1522 N N . ALA A 1 182 ? -21.874 -3.957 15.297 1.00 89.44 182 ALA A N 1
ATOM 1523 C CA . ALA A 1 182 ? -20.414 -4.027 15.369 1.00 89.44 182 ALA A CA 1
ATOM 1524 C C . ALA A 1 182 ? -19.922 -5.244 16.164 1.00 89.44 182 ALA A C 1
ATOM 1526 O O . ALA A 1 182 ? -18.902 -5.841 15.811 1.00 89.44 182 ALA A O 1
ATOM 1527 N N . LEU A 1 183 ? -20.649 -5.615 17.223 1.00 88.88 183 LEU A N 1
ATOM 1528 C CA . LEU A 1 183 ? -20.287 -6.682 18.154 1.00 88.88 183 LEU A CA 1
ATOM 1529 C C . LEU A 1 183 ? -19.936 -8.017 17.463 1.00 88.88 183 LEU A C 1
ATOM 1531 O O . LEU A 1 183 ? -18.803 -8.471 17.634 1.00 88.88 183 LEU A O 1
ATOM 1535 N N . PRO A 1 184 ? -20.816 -8.643 16.652 1.00 90.12 184 PRO A N 1
ATOM 1536 C CA . PRO A 1 184 ? -20.527 -9.959 16.075 1.00 90.12 184 PRO A CA 1
ATOM 1537 C C . PRO A 1 184 ? -19.302 -9.946 15.151 1.00 90.12 184 PRO A C 1
ATOM 1539 O O . PRO A 1 184 ? -18.521 -10.899 15.144 1.00 90.12 184 PRO A O 1
ATOM 1542 N N . ILE A 1 185 ? -19.103 -8.857 14.404 1.00 90.69 185 ILE A N 1
ATOM 1543 C CA . ILE A 1 185 ? -17.979 -8.712 13.474 1.00 90.69 185 ILE A CA 1
ATOM 1544 C C . ILE A 1 185 ? -16.671 -8.505 14.250 1.00 90.69 185 ILE A C 1
ATOM 1546 O O . ILE A 1 185 ? -15.655 -9.113 13.920 1.00 90.69 185 ILE A O 1
ATOM 1550 N N . LEU A 1 186 ? -16.676 -7.683 15.305 1.00 89.25 186 LEU A N 1
ATOM 1551 C CA . LEU A 1 186 ? -15.494 -7.469 16.146 1.00 89.25 186 LEU A CA 1
ATOM 1552 C C . LEU A 1 186 ? -15.080 -8.739 16.892 1.00 89.25 186 LEU A C 1
ATOM 1554 O O . LEU A 1 186 ? -13.885 -9.010 16.992 1.00 89.25 186 LEU A O 1
ATOM 1558 N N . THR A 1 187 ? -16.035 -9.543 17.369 1.00 88.12 187 THR A N 1
ATOM 1559 C CA . THR A 1 187 ? -15.740 -10.842 17.990 1.00 88.12 187 THR A CA 1
ATOM 1560 C C . THR A 1 187 ? -15.081 -11.807 16.996 1.00 88.12 187 THR A C 1
ATOM 1562 O O . THR A 1 187 ? -14.107 -12.467 17.354 1.00 88.12 187 THR A O 1
ATOM 1565 N N . GLU A 1 188 ? -15.551 -11.854 15.741 1.00 90.25 188 GLU A N 1
ATOM 1566 C CA . GLU A 1 188 ? -14.920 -12.640 14.665 1.00 90.25 188 GLU A CA 1
ATOM 1567 C C . GLU A 1 188 ? -13.474 -12.175 14.415 1.00 90.25 188 GLU A C 1
ATOM 1569 O O . GLU A 1 188 ? -12.545 -12.985 14.444 1.00 90.25 188 GLU A O 1
ATOM 1574 N N . LEU A 1 189 ? -13.268 -10.866 14.225 1.00 89.56 189 LEU A N 1
ATOM 1575 C CA . LEU A 1 189 ? -11.953 -10.286 13.930 1.00 89.56 189 LEU A CA 1
ATOM 1576 C C . LEU A 1 189 ? -10.958 -10.443 15.089 1.00 89.56 189 LEU A C 1
ATOM 1578 O O . LEU A 1 189 ? -9.784 -10.724 14.862 1.00 89.56 189 LEU A O 1
ATOM 1582 N N . ALA A 1 190 ? -11.414 -10.312 16.336 1.00 86.50 190 ALA A N 1
ATOM 1583 C CA . ALA A 1 190 ? -10.592 -10.529 17.528 1.00 86.50 190 ALA A CA 1
ATOM 1584 C C . ALA A 1 190 ? -10.170 -12.004 17.709 1.00 86.50 190 ALA A C 1
ATOM 1586 O O . ALA A 1 190 ? -9.147 -12.295 18.346 1.00 86.50 190 ALA A O 1
ATOM 1587 N N . GLY A 1 191 ? -10.939 -12.935 17.138 1.00 82.19 191 GLY A N 1
ATOM 1588 C CA . GLY A 1 191 ? -10.609 -14.357 17.077 1.00 82.19 191 GLY A CA 1
ATOM 1589 C C . GLY A 1 191 ? -9.586 -14.716 15.993 1.00 82.19 191 GLY A C 1
ATOM 1590 O O . GLY A 1 191 ? -8.928 -15.754 16.108 1.00 82.19 191 GLY A O 1
ATOM 1591 N N . ASP A 1 192 ? -9.409 -13.878 14.964 1.00 82.00 192 ASP A N 1
ATOM 1592 C CA . ASP A 1 192 ? -8.451 -14.142 13.889 1.00 82.00 192 ASP A CA 1
ATOM 1593 C C . ASP A 1 192 ? -7.006 -13.977 14.386 1.00 82.00 192 ASP A C 1
ATOM 1595 O O . ASP A 1 192 ? -6.580 -12.919 14.848 1.00 82.00 192 ASP A O 1
ATOM 1599 N N . LYS A 1 193 ? -6.223 -15.056 14.288 1.00 79.50 193 LYS A N 1
ATOM 1600 C CA . LYS A 1 193 ? -4.824 -15.100 14.738 1.00 79.50 193 LYS A CA 1
ATOM 1601 C C . LYS A 1 193 ? -3.817 -14.790 13.626 1.00 79.50 193 LYS A C 1
ATOM 1603 O O . LYS A 1 193 ? -2.617 -14.786 13.905 1.00 79.50 193 LYS A O 1
ATOM 1608 N N . LYS A 1 194 ? -4.263 -14.570 12.382 1.00 79.19 194 LYS A N 1
ATOM 1609 C CA . LYS A 1 194 ? -3.378 -14.348 11.226 1.00 79.19 194 LYS A CA 1
ATOM 1610 C C . LYS A 1 194 ? -2.656 -13.005 11.291 1.00 79.19 194 LYS A C 1
ATOM 1612 O O . LYS A 1 194 ? -1.439 -12.966 11.122 1.00 79.19 194 LYS A O 1
ATOM 1617 N N . ASP A 1 195 ? -3.394 -11.929 11.553 1.00 83.12 195 ASP A N 1
ATOM 1618 C CA . ASP A 1 195 ? -2.858 -10.571 11.649 1.00 83.12 195 ASP A CA 1
ATOM 1619 C C . ASP A 1 195 ? -2.917 -10.085 13.102 1.00 83.12 195 ASP A C 1
ATOM 1621 O O . ASP A 1 195 ? -3.980 -9.827 13.665 1.00 83.12 195 ASP A O 1
ATOM 1625 N N . LYS A 1 196 ? -1.741 -9.969 13.727 1.00 83.19 196 LYS A N 1
ATOM 1626 C CA . LYS A 1 196 ? -1.611 -9.581 15.137 1.00 83.19 196 LYS A CA 1
ATOM 1627 C C . LYS A 1 196 ? -2.024 -8.132 15.396 1.00 83.19 196 LYS A C 1
ATOM 1629 O O . LYS A 1 196 ? -2.505 -7.850 16.491 1.00 83.19 196 LYS A O 1
ATOM 1634 N N . LEU A 1 197 ? -1.818 -7.227 14.434 1.00 81.94 197 LEU A N 1
ATOM 1635 C CA . LEU A 1 197 ? -2.184 -5.817 14.586 1.00 81.94 197 LEU A CA 1
ATOM 1636 C C . LEU A 1 197 ? -3.696 -5.662 14.476 1.00 81.94 197 LEU A C 1
ATOM 1638 O O . LEU A 1 197 ? -4.302 -5.064 15.362 1.00 81.94 197 LEU A O 1
ATOM 1642 N N . LEU A 1 198 ? -4.301 -6.287 13.465 1.00 86.62 198 LEU A N 1
ATOM 1643 C CA . LEU A 1 198 ? -5.754 -6.345 13.326 1.00 86.62 198 LEU A CA 1
ATOM 1644 C C . LEU A 1 198 ? -6.413 -6.963 14.566 1.00 86.62 198 LEU A C 1
ATOM 1646 O O . LEU A 1 198 ? -7.409 -6.445 15.070 1.00 86.62 198 LEU A O 1
ATOM 1650 N N . ARG A 1 199 ? -5.842 -8.049 15.097 1.00 88.31 199 ARG A N 1
ATOM 1651 C CA . ARG A 1 199 ? -6.343 -8.690 16.316 1.00 88.31 199 ARG A CA 1
ATOM 1652 C C . ARG A 1 199 ? -6.276 -7.754 17.523 1.00 88.31 199 ARG A C 1
ATOM 1654 O O . ARG A 1 199 ? -7.253 -7.636 18.256 1.00 88.31 199 ARG A O 1
ATOM 1661 N N . LEU A 1 200 ? -5.141 -7.080 17.725 1.00 87.12 200 LEU A N 1
ATOM 1662 C CA . LEU A 1 200 ? -4.947 -6.134 18.826 1.00 87.12 200 LEU A CA 1
ATOM 1663 C C . LEU A 1 200 ? -5.947 -4.973 18.761 1.00 87.12 200 LEU A C 1
ATOM 1665 O O . LEU A 1 200 ? -6.603 -4.677 19.759 1.00 87.12 200 LEU A O 1
ATOM 1669 N N . SER A 1 201 ? -6.084 -4.333 17.599 1.00 87.19 201 SER A N 1
ATOM 1670 C CA . SER A 1 201 ? -7.021 -3.220 17.432 1.00 87.19 201 SER A CA 1
ATOM 1671 C C . SER A 1 201 ? -8.475 -3.671 17.572 1.00 87.19 201 SER A C 1
ATOM 1673 O O . SER A 1 201 ? -9.281 -2.950 18.155 1.00 87.19 201 SER A O 1
ATOM 1675 N N . SER A 1 202 ? -8.814 -4.872 17.096 1.00 89.62 202 SER A N 1
ATOM 1676 C CA . SER A 1 202 ? -10.153 -5.453 17.263 1.00 89.62 202 SER A CA 1
ATOM 1677 C C . SER A 1 202 ? -10.475 -5.725 18.732 1.00 89.62 202 SER A C 1
ATOM 1679 O O . SER A 1 202 ? -11.557 -5.372 19.188 1.00 89.62 202 SER A O 1
ATOM 1681 N N . LEU A 1 203 ? -9.530 -6.282 19.499 1.00 88.75 203 LEU A N 1
ATOM 1682 C CA . LEU A 1 203 ? -9.687 -6.502 20.942 1.00 88.75 203 LEU A CA 1
ATOM 1683 C C . LEU A 1 203 ? -9.859 -5.186 21.709 1.00 88.75 203 LEU A C 1
ATOM 1685 O O . LEU A 1 203 ? -10.711 -5.100 22.591 1.00 88.75 203 LEU A O 1
ATOM 1689 N N . TYR A 1 204 ? -9.090 -4.154 21.352 1.00 88.31 204 TYR A N 1
ATOM 1690 C CA . TYR A 1 204 ? -9.235 -2.827 21.950 1.00 88.31 204 TYR A CA 1
ATOM 1691 C C . TYR A 1 204 ? -10.621 -2.229 21.670 1.00 88.31 204 TYR A C 1
ATOM 1693 O O . TYR A 1 204 ? -11.289 -1.762 22.592 1.00 88.31 204 TYR A O 1
ATOM 1701 N N . MET A 1 205 ? -11.105 -2.322 20.427 1.00 87.88 205 MET A N 1
ATOM 1702 C CA . MET A 1 205 ? -12.454 -1.877 20.055 1.00 87.88 205 MET A CA 1
ATOM 1703 C C . MET A 1 205 ? -13.574 -2.711 20.683 1.00 87.88 205 MET A C 1
ATOM 1705 O O . MET A 1 205 ? -14.677 -2.201 20.862 1.00 87.88 205 MET A O 1
ATOM 1709 N N . LEU A 1 206 ? -13.301 -3.971 21.027 1.00 88.50 206 LEU A N 1
ATOM 1710 C CA . LEU A 1 206 ? -14.231 -4.851 21.733 1.00 88.50 206 LEU A CA 1
ATOM 1711 C C . LEU A 1 206 ? -14.282 -4.556 23.245 1.00 88.50 206 LEU A C 1
ATOM 1713 O O . LEU A 1 206 ? -15.232 -4.955 23.911 1.00 88.50 206 LEU A O 1
ATOM 1717 N N . SER A 1 207 ? -13.311 -3.820 23.801 1.00 85.81 207 SER A N 1
ATOM 1718 C CA . SER A 1 207 ? -13.243 -3.528 25.242 1.00 85.81 207 SER A CA 1
ATOM 1719 C C . SER A 1 207 ? -14.490 -2.883 25.865 1.00 85.81 207 SER A C 1
ATOM 1721 O O . SER A 1 207 ? -14.839 -3.279 26.983 1.00 85.81 207 SER A O 1
ATOM 1723 N N . PRO A 1 208 ? -15.240 -1.991 25.182 1.00 84.31 208 PRO A N 1
ATOM 1724 C CA . PRO A 1 208 ? -16.480 -1.438 25.729 1.00 84.31 208 PRO A CA 1
ATOM 1725 C C . PRO A 1 208 ? -17.602 -2.477 25.884 1.00 84.31 208 PRO A C 1
ATOM 1727 O O . PRO A 1 208 ? -18.561 -2.238 26.612 1.00 84.31 208 PRO A O 1
ATOM 1730 N N . PHE A 1 209 ? -17.486 -3.637 25.231 1.00 84.12 209 PHE A N 1
ATOM 1731 C CA . PHE A 1 209 ? -18.500 -4.692 25.189 1.00 84.12 209 PHE A CA 1
ATOM 1732 C C . PHE A 1 209 ? -18.295 -5.787 26.238 1.00 84.12 209 PHE A C 1
ATOM 1734 O O . PHE A 1 209 ? -18.933 -6.830 26.164 1.00 84.12 209 PHE A O 1
ATOM 1741 N N . LYS A 1 210 ? -17.444 -5.568 27.249 1.00 77.75 210 LYS A N 1
ATOM 1742 C CA . LYS A 1 210 ? -17.126 -6.566 28.290 1.00 77.75 210 LYS A CA 1
ATOM 1743 C C . LYS A 1 210 ? -18.344 -7.087 29.077 1.00 77.75 210 LYS A C 1
ATOM 1745 O O . LYS A 1 210 ? -18.245 -8.103 29.753 1.00 77.75 210 LYS A O 1
ATOM 1750 N N . ALA A 1 211 ? -19.482 -6.395 29.016 1.00 78.00 211 ALA A N 1
ATOM 1751 C CA . ALA A 1 211 ? -20.735 -6.866 29.605 1.00 78.00 211 ALA A CA 1
ATOM 1752 C C . ALA A 1 211 ? -21.339 -8.082 28.870 1.00 78.00 211 ALA A C 1
ATOM 1754 O O . ALA A 1 211 ? -22.135 -8.804 29.466 1.00 78.00 211 ALA A O 1
ATOM 1755 N N . ASP A 1 212 ? -20.975 -8.311 27.605 1.00 83.50 212 ASP A N 1
ATOM 1756 C CA . ASP A 1 212 ? -21.345 -9.512 26.856 1.00 83.50 212 ASP A CA 1
ATOM 1757 C C . ASP A 1 212 ? -20.386 -10.667 27.187 1.00 83.50 212 ASP A C 1
ATOM 1759 O O . ASP A 1 212 ? -19.164 -10.519 27.140 1.00 83.50 212 ASP A O 1
ATOM 1763 N N . GLU A 1 213 ? -20.945 -11.831 27.524 1.00 80.31 213 GLU A N 1
ATOM 1764 C CA . GLU A 1 213 ? -20.190 -12.996 28.002 1.00 80.31 213 GLU A CA 1
ATOM 1765 C C . GLU A 1 213 ? -19.216 -13.544 26.945 1.00 80.31 213 GLU A C 1
ATOM 1767 O O . GLU A 1 213 ? -18.072 -13.874 27.266 1.00 80.31 213 GLU A O 1
ATOM 1772 N N . LYS A 1 214 ? -19.618 -13.566 25.665 1.00 80.00 214 LYS A N 1
ATOM 1773 C CA . LYS A 1 214 ? -18.756 -14.036 24.567 1.00 80.00 214 LYS A CA 1
ATOM 1774 C C . LYS A 1 214 ? -17.663 -13.025 24.254 1.00 80.00 214 LYS A C 1
ATOM 1776 O O . LYS A 1 214 ? -16.524 -13.408 23.984 1.00 80.00 214 LYS A O 1
ATOM 1781 N N . ALA A 1 215 ? -17.993 -11.735 24.286 1.00 80.50 215 ALA A N 1
ATOM 1782 C CA . ALA A 1 215 ? -17.006 -10.680 24.106 1.00 80.50 215 ALA A CA 1
ATOM 1783 C C . ALA A 1 215 ? -15.957 -10.695 25.225 1.00 80.50 215 ALA A C 1
ATOM 1785 O O . ALA A 1 215 ? -14.767 -10.565 24.940 1.00 80.50 215 ALA A O 1
ATOM 1786 N N . ALA A 1 216 ? -16.378 -10.905 26.477 1.00 81.00 216 ALA A N 1
ATOM 1787 C CA . ALA A 1 216 ? -15.485 -11.002 27.627 1.00 81.00 216 ALA A CA 1
ATOM 1788 C C . ALA A 1 216 ? -14.510 -12.185 27.506 1.00 81.00 216 ALA A C 1
ATOM 1790 O O . ALA A 1 216 ? -13.308 -12.003 27.697 1.00 81.00 216 ALA A O 1
ATOM 1791 N N . GLU A 1 217 ? -14.994 -13.367 27.112 1.00 84.62 217 GLU A N 1
ATOM 1792 C CA . GLU A 1 217 ? -14.152 -14.556 26.925 1.00 84.62 217 GLU A CA 1
ATOM 1793 C C . GLU A 1 217 ? -13.082 -14.344 25.839 1.00 84.62 217 GLU A C 1
ATOM 1795 O O . GLU A 1 217 ? -11.895 -14.633 26.044 1.00 84.62 217 GLU A O 1
ATOM 1800 N N . VAL A 1 218 ? -13.475 -13.795 24.684 1.00 84.62 218 VAL A N 1
ATOM 1801 C CA . VAL A 1 218 ? -12.545 -13.485 23.585 1.00 84.62 218 VAL A CA 1
ATOM 1802 C C . VAL A 1 218 ? -11.546 -12.404 23.995 1.00 84.62 218 VAL A C 1
ATOM 1804 O O . VAL A 1 218 ? -10.368 -12.482 23.634 1.00 84.62 218 VAL A O 1
ATOM 1807 N N . LEU A 1 219 ? -11.985 -11.420 24.779 1.00 84.56 219 LEU A N 1
ATOM 1808 C CA . LEU A 1 219 ? -11.134 -10.342 25.257 1.00 84.56 219 LEU A CA 1
ATOM 1809 C C . LEU A 1 219 ? -10.070 -10.846 26.234 1.00 84.56 219 LEU A C 1
ATOM 1811 O O . LEU A 1 219 ? -8.887 -10.574 26.032 1.00 84.56 219 LEU A O 1
ATOM 1815 N N . ASP A 1 220 ? -10.463 -11.609 27.252 1.00 83.12 220 ASP A N 1
ATOM 1816 C CA . ASP A 1 220 ? -9.546 -12.094 28.284 1.00 83.12 220 ASP A CA 1
ATOM 1817 C C . ASP A 1 220 ? -8.547 -13.114 27.711 1.00 83.12 220 ASP A C 1
ATOM 1819 O O . ASP A 1 220 ? -7.334 -12.996 27.927 1.00 83.12 220 ASP A O 1
ATOM 1823 N N . SER A 1 221 ? -9.026 -14.063 26.898 1.00 84.62 221 SER A N 1
ATOM 1824 C CA . SER A 1 221 ? -8.166 -15.042 26.219 1.00 84.62 221 SER A CA 1
ATOM 1825 C C . SER A 1 221 ? -7.229 -14.381 25.202 1.00 84.62 221 SER A C 1
ATOM 1827 O O . SER A 1 221 ? -6.026 -14.659 25.181 1.00 84.62 221 SER A O 1
ATOM 1829 N N . GLY A 1 222 ? -7.740 -13.448 24.392 1.00 82.06 222 GLY A N 1
ATOM 1830 C CA . GLY A 1 222 ? -6.959 -12.716 23.400 1.00 82.06 222 GLY A CA 1
ATOM 1831 C C . GLY A 1 222 ? -5.878 -11.841 24.024 1.00 82.06 222 GLY A C 1
ATOM 1832 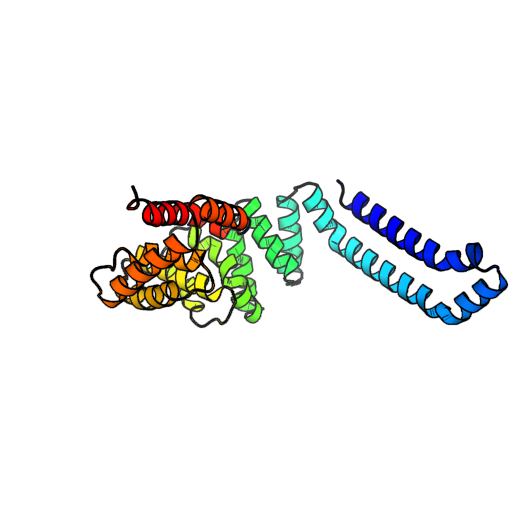O O . GLY A 1 222 ? -4.735 -11.841 23.558 1.00 82.06 222 GLY A O 1
ATOM 1833 N N . ARG A 1 223 ? -6.200 -11.146 25.119 1.00 82.38 223 ARG A N 1
ATOM 1834 C CA . ARG A 1 223 ? -5.252 -10.299 25.851 1.00 82.38 223 ARG A CA 1
ATOM 1835 C C . ARG A 1 223 ? -4.134 -11.127 26.484 1.00 82.38 223 ARG A C 1
ATOM 1837 O O . ARG A 1 223 ? -2.966 -10.754 26.364 1.00 82.38 223 ARG A O 1
ATOM 1844 N N . ALA A 1 224 ? -4.466 -12.261 27.105 1.00 82.31 224 ALA A N 1
ATOM 1845 C CA . ALA A 1 224 ? -3.480 -13.178 27.674 1.00 82.31 224 ALA A CA 1
ATOM 1846 C C . ALA A 1 224 ? -2.527 -13.729 26.597 1.00 82.31 224 ALA A C 1
ATOM 1848 O O . ALA A 1 224 ? -1.306 -13.663 26.753 1.00 82.31 224 ALA A O 1
ATOM 1849 N N . GLU A 1 225 ? -3.060 -14.188 25.463 1.00 83.31 225 GLU A N 1
ATOM 1850 C CA . GLU A 1 225 ? -2.247 -14.690 24.350 1.00 83.31 225 GLU A CA 1
ATOM 1851 C C . GLU A 1 225 ? -1.307 -13.614 23.781 1.00 83.31 225 GLU A C 1
ATOM 1853 O O . GLU A 1 225 ? -0.111 -13.867 23.613 1.00 83.31 225 GLU A O 1
ATOM 1858 N N . LEU A 1 226 ? -1.803 -12.397 23.522 1.00 82.00 226 LEU A N 1
ATOM 1859 C CA . LEU A 1 226 ? -0.976 -11.320 22.963 1.00 82.00 226 LEU A CA 1
ATOM 1860 C C . LEU A 1 226 ? 0.137 -10.874 23.920 1.00 82.00 226 LEU A C 1
ATOM 1862 O O . LEU A 1 226 ? 1.229 -10.551 23.447 1.00 82.00 226 LEU A O 1
ATOM 1866 N N . ARG A 1 227 ? -0.105 -10.916 25.239 1.00 80.38 227 ARG A N 1
ATOM 1867 C CA . ARG A 1 227 ? 0.908 -10.641 26.274 1.00 80.38 227 ARG A CA 1
ATOM 1868 C C . ARG A 1 227 ? 2.002 -11.707 26.327 1.00 80.38 227 ARG A C 1
ATOM 1870 O O . ARG A 1 227 ? 3.167 -11.368 26.501 1.00 80.38 227 ARG A O 1
ATOM 1877 N N . THR A 1 228 ? 1.653 -12.983 26.152 1.00 77.81 228 THR A N 1
ATOM 1878 C CA . THR A 1 228 ? 2.651 -14.073 26.139 1.00 77.81 228 THR A CA 1
ATOM 1879 C C . THR A 1 228 ? 3.507 -14.086 24.870 1.00 77.81 228 THR A C 1
ATOM 1881 O O . THR A 1 228 ? 4.653 -14.529 24.903 1.00 77.81 228 THR A O 1
ATOM 1884 N N . GLY A 1 229 ? 2.969 -13.597 23.747 1.00 70.00 229 GLY A N 1
ATOM 1885 C CA . GLY A 1 229 ? 3.602 -13.715 22.435 1.00 70.00 229 GLY A CA 1
ATOM 1886 C C . GLY A 1 229 ? 4.514 -12.560 22.007 1.00 70.00 229 GLY A C 1
ATOM 1887 O O . GLY A 1 229 ? 5.305 -12.759 21.085 1.00 70.00 229 GLY A O 1
ATOM 1888 N N . MET A 1 230 ? 4.407 -11.361 22.597 1.00 67.19 230 MET A N 1
ATOM 1889 C CA . MET A 1 230 ? 5.160 -10.166 22.173 1.00 67.19 230 MET A CA 1
ATOM 1890 C C . MET A 1 230 ? 5.288 -9.116 23.290 1.00 67.19 230 MET A C 1
ATOM 1892 O O . MET A 1 230 ? 4.350 -8.861 24.038 1.00 67.19 230 MET A O 1
ATOM 1896 N N . THR A 1 231 ? 6.438 -8.439 23.352 1.00 74.00 231 THR A N 1
ATOM 1897 C CA . THR A 1 231 ? 6.673 -7.296 24.252 1.00 74.00 231 THR A CA 1
ATOM 1898 C C . THR A 1 231 ? 6.226 -5.974 23.618 1.00 74.00 231 THR A C 1
ATOM 1900 O O . THR A 1 231 ? 6.184 -5.845 22.393 1.00 74.00 231 THR A O 1
ATOM 1903 N N . LYS A 1 232 ? 5.967 -4.947 24.443 1.00 74.12 232 LYS A N 1
ATOM 1904 C CA . LYS A 1 232 ? 5.617 -3.583 23.992 1.00 74.12 232 LYS A CA 1
ATOM 1905 C C . LYS A 1 232 ? 6.594 -3.030 22.942 1.00 74.12 232 LYS A C 1
ATOM 1907 O O . LYS A 1 232 ? 6.173 -2.460 21.941 1.00 74.12 232 LYS A O 1
ATOM 1912 N N . ALA A 1 233 ? 7.896 -3.268 23.123 1.00 71.88 233 ALA A N 1
ATOM 1913 C CA . ALA A 1 233 ? 8.933 -2.835 22.184 1.00 71.88 233 ALA A CA 1
ATOM 1914 C C . ALA A 1 233 ? 8.854 -3.541 20.816 1.00 71.88 233 ALA A C 1
ATOM 1916 O O . ALA A 1 233 ? 9.098 -2.917 19.785 1.00 71.88 233 ALA A O 1
ATOM 1917 N N . LEU A 1 234 ? 8.490 -4.828 20.788 1.00 74.19 234 LEU A N 1
ATOM 1918 C CA . LEU A 1 234 ? 8.301 -5.570 19.539 1.00 74.19 234 LEU A CA 1
ATOM 1919 C C . LEU A 1 234 ? 7.054 -5.098 18.782 1.00 74.19 234 LEU A C 1
ATOM 1921 O O . LEU A 1 234 ? 7.111 -4.997 17.560 1.00 74.19 234 LEU A O 1
ATOM 1925 N N . TYR A 1 235 ? 5.974 -4.750 19.489 1.00 74.19 235 TYR A N 1
ATOM 1926 C CA . TYR A 1 235 ? 4.783 -4.159 18.867 1.00 74.19 235 TYR A CA 1
ATOM 1927 C C . TYR A 1 235 ? 5.060 -2.788 18.268 1.00 74.19 235 TYR A C 1
ATOM 1929 O O . TYR A 1 235 ? 4.692 -2.550 17.125 1.00 74.19 235 TYR A O 1
ATOM 1937 N N . MET A 1 236 ? 5.754 -1.914 18.996 1.00 72.12 236 MET A N 1
ATOM 1938 C CA . MET A 1 236 ? 6.125 -0.594 18.478 1.00 72.12 236 MET A CA 1
ATOM 1939 C C . MET A 1 236 ? 7.035 -0.707 17.251 1.00 72.12 236 MET A C 1
ATOM 1941 O O . MET A 1 236 ? 6.823 -0.016 16.262 1.00 72.12 236 MET A O 1
ATOM 1945 N N . LYS A 1 237 ? 7.980 -1.657 17.254 1.00 78.19 237 LYS A N 1
ATOM 1946 C CA . LYS A 1 237 ? 8.817 -1.945 16.082 1.00 78.19 237 LYS A CA 1
ATOM 1947 C C . LYS A 1 237 ? 8.010 -2.482 14.894 1.00 78.19 237 LYS A C 1
ATOM 1949 O O . LYS A 1 237 ? 8.320 -2.152 13.752 1.00 78.19 237 LYS A O 1
ATOM 1954 N N . GLU A 1 238 ? 7.007 -3.321 15.140 1.00 73.38 238 GLU A N 1
ATOM 1955 C CA . GLU A 1 238 ? 6.118 -3.817 14.085 1.00 73.38 238 GLU A CA 1
ATOM 1956 C C . GLU A 1 238 ? 5.224 -2.697 13.538 1.00 73.38 238 GLU A C 1
ATOM 1958 O O . GLU A 1 238 ? 5.074 -2.578 12.326 1.00 73.38 238 GLU A O 1
ATOM 1963 N N . LEU A 1 239 ? 4.709 -1.825 14.408 1.00 71.38 239 LEU A N 1
ATOM 1964 C CA . LEU A 1 239 ? 3.961 -0.633 14.022 1.00 71.38 239 LEU A CA 1
ATOM 1965 C C . LEU A 1 239 ? 4.823 0.290 13.153 1.00 71.38 239 LEU A C 1
ATOM 1967 O O . LEU A 1 239 ? 4.390 0.695 12.079 1.00 71.38 239 LEU A O 1
ATOM 1971 N N . ASP A 1 240 ? 6.068 0.549 13.567 1.00 69.19 240 ASP A N 1
ATOM 1972 C CA . ASP A 1 240 ? 7.045 1.333 12.807 1.00 69.19 240 ASP A CA 1
ATOM 1973 C C . ASP A 1 240 ? 7.351 0.715 11.442 1.00 69.19 240 ASP A C 1
ATOM 1975 O O . ASP A 1 240 ? 7.424 1.429 10.444 1.00 69.19 240 ASP A O 1
ATOM 1979 N N . ARG A 1 241 ? 7.473 -0.616 11.368 1.00 69.69 241 ARG A N 1
ATOM 1980 C CA . ARG A 1 241 ? 7.668 -1.339 10.103 1.00 69.69 241 ARG A CA 1
ATOM 1981 C C . ARG A 1 241 ? 6.481 -1.171 9.154 1.00 69.69 241 ARG A C 1
ATOM 1983 O O . ARG A 1 241 ? 6.666 -1.156 7.942 1.00 69.69 241 ARG A O 1
ATOM 1990 N N . GLN A 1 242 ? 5.277 -1.041 9.702 1.00 66.19 242 GLN A N 1
ATOM 1991 C CA . GLN A 1 242 ? 4.040 -0.879 8.944 1.00 66.19 242 GLN A CA 1
ATOM 1992 C C . GLN A 1 242 ? 3.673 0.593 8.697 1.00 66.19 242 GLN A C 1
ATOM 1994 O O . GLN A 1 242 ? 2.698 0.844 7.996 1.00 66.19 242 GLN A O 1
ATOM 1999 N N . LYS A 1 243 ? 4.445 1.580 9.186 1.00 56.72 243 LYS A N 1
ATOM 2000 C CA . LYS A 1 243 ? 4.205 3.016 8.914 1.00 56.72 243 LYS A CA 1
ATOM 2001 C C . LYS A 1 243 ? 4.303 3.387 7.431 1.00 56.72 243 LYS A C 1
ATOM 2003 O O . LYS A 1 243 ? 3.761 4.413 7.032 1.00 56.72 243 LYS A O 1
ATOM 2008 N N . GLU A 1 244 ? 4.951 2.559 6.609 1.00 51.16 244 GLU A N 1
ATOM 2009 C CA . GLU A 1 244 ? 4.922 2.707 5.146 1.00 51.16 244 GLU A CA 1
ATOM 2010 C C . GLU A 1 244 ? 3.515 2.471 4.561 1.00 51.16 244 GLU A C 1
ATOM 2012 O O . GLU A 1 244 ? 3.185 3.006 3.499 1.00 51.16 244 GLU A O 1
ATOM 2017 N N . ASN A 1 245 ? 2.650 1.728 5.265 1.00 62.34 245 ASN A N 1
ATOM 2018 C CA . ASN A 1 245 ? 1.230 1.650 4.952 1.00 62.34 245 ASN A CA 1
ATOM 2019 C C . ASN A 1 245 ? 0.537 2.888 5.516 1.00 62.34 245 ASN A C 1
ATOM 2021 O O . ASN A 1 245 ? 0.288 3.003 6.709 1.00 62.34 245 ASN A O 1
ATOM 2025 N N . VAL A 1 246 ? 0.190 3.818 4.631 1.00 59.97 246 VAL A N 1
ATOM 2026 C CA . VAL A 1 246 ? -0.342 5.143 4.985 1.00 59.97 246 VAL A CA 1
ATOM 2027 C C . VAL A 1 246 ? -1.578 5.085 5.895 1.00 59.97 246 VAL A C 1
ATOM 2029 O O . VAL A 1 246 ? -1.780 5.973 6.715 1.00 59.97 246 VAL A O 1
ATOM 2032 N N . GLN A 1 247 ? -2.374 4.019 5.830 1.00 62.62 247 GLN A N 1
ATOM 2033 C CA . GLN A 1 247 ? -3.480 3.795 6.767 1.00 62.62 247 GLN A CA 1
ATOM 2034 C C . GLN A 1 247 ? -3.043 3.698 8.229 1.00 62.62 247 GLN A C 1
ATOM 2036 O O . GLN A 1 247 ? -3.727 4.208 9.115 1.00 62.62 247 GLN A O 1
ATOM 2041 N N . MET A 1 248 ? -1.879 3.102 8.481 1.00 63.12 248 MET A N 1
ATOM 2042 C CA . MET A 1 248 ? -1.320 2.955 9.820 1.00 63.12 248 MET A CA 1
ATOM 2043 C C . MET A 1 248 ? -0.927 4.298 10.427 1.00 63.12 248 MET A C 1
ATOM 2045 O O . MET A 1 248 ? -0.922 4.412 11.644 1.00 63.12 248 MET A O 1
ATOM 2049 N N . LEU A 1 249 ? -0.656 5.327 9.615 1.00 63.00 249 LEU A N 1
ATOM 2050 C CA . LEU A 1 249 ? -0.411 6.688 10.108 1.00 63.00 249 LEU A CA 1
ATOM 2051 C C . LEU A 1 249 ? -1.681 7.340 10.662 1.00 63.00 249 LEU A C 1
ATOM 2053 O O . LEU A 1 249 ? -1.598 8.184 11.546 1.00 63.00 249 LEU A O 1
ATOM 2057 N N . PHE A 1 250 ? -2.852 6.951 10.159 1.00 64.44 250 PHE A N 1
ATOM 2058 C CA . PHE A 1 250 ? -4.129 7.510 10.601 1.00 64.44 250 PHE A CA 1
ATOM 2059 C C . PHE A 1 250 ? -4.707 6.762 11.798 1.00 64.44 250 PHE A C 1
ATOM 2061 O O . PHE A 1 250 ? -5.323 7.365 12.673 1.00 64.44 250 PHE A O 1
ATOM 2068 N N . ILE A 1 251 ? -4.453 5.456 11.869 1.00 71.62 251 ILE A N 1
ATOM 2069 C CA . ILE A 1 251 ? -4.895 4.598 12.972 1.00 71.62 251 ILE A CA 1
ATOM 2070 C C . ILE A 1 251 ? -3.810 4.525 14.068 1.00 71.62 251 ILE A C 1
ATOM 2072 O O . ILE A 1 251 ? -4.043 3.943 15.123 1.00 71.62 251 ILE A O 1
ATOM 2076 N N . SER A 1 252 ? -2.637 5.153 13.886 1.00 69.56 252 SER A N 1
ATOM 2077 C CA . SER A 1 252 ? -1.508 5.058 14.829 1.00 69.56 252 SER A CA 1
ATOM 2078 C C . SER A 1 252 ? -1.901 5.433 16.251 1.00 69.56 252 SER A C 1
ATOM 2080 O O . SER A 1 252 ? -1.506 4.745 17.180 1.00 69.56 252 SER A O 1
ATOM 2082 N N . LYS A 1 253 ? -2.747 6.456 16.426 1.00 73.75 253 LYS A N 1
ATOM 2083 C CA . LYS A 1 253 ? -3.238 6.855 17.749 1.00 73.75 253 LYS A CA 1
ATOM 2084 C C . LYS A 1 253 ? -4.062 5.749 18.419 1.00 73.75 253 LYS A C 1
ATOM 2086 O O . LYS A 1 253 ? -3.868 5.477 19.596 1.00 73.75 253 LYS A O 1
ATOM 2091 N N . ILE A 1 254 ? -4.936 5.081 17.663 1.00 77.75 254 ILE A N 1
ATOM 2092 C CA . ILE A 1 254 ? -5.722 3.940 18.161 1.00 77.75 254 ILE A CA 1
ATOM 2093 C C . ILE A 1 254 ? -4.786 2.783 18.520 1.00 77.75 254 ILE A C 1
ATOM 2095 O O . ILE A 1 254 ? -5.011 2.104 19.515 1.00 77.75 254 ILE A O 1
ATOM 2099 N N . PHE A 1 255 ? -3.713 2.573 17.753 1.00 78.81 255 PHE A N 1
ATOM 2100 C CA . PHE A 1 255 ? -2.699 1.571 18.079 1.00 78.81 255 PHE A CA 1
ATOM 2101 C C . PHE A 1 255 ? -1.892 1.918 19.327 1.00 78.81 255 PHE A C 1
ATOM 2103 O O . PHE A 1 255 ? -1.668 1.037 20.153 1.00 78.81 255 PHE A O 1
ATOM 2110 N N . ASP A 1 256 ? -1.484 3.172 19.493 1.00 77.38 256 ASP A N 1
ATOM 2111 C CA . ASP A 1 256 ? -0.755 3.628 20.675 1.00 77.38 256 ASP A CA 1
ATOM 2112 C C . ASP A 1 256 ? -1.607 3.445 21.940 1.00 77.38 256 ASP A C 1
ATOM 2114 O O . ASP A 1 256 ? -1.122 2.930 22.953 1.00 77.38 256 ASP A O 1
ATOM 2118 N N . GLU A 1 257 ? -2.897 3.786 21.863 1.00 82.06 257 GLU A N 1
ATOM 2119 C CA . GLU A 1 257 ? -3.874 3.543 22.926 1.00 82.06 257 GLU A CA 1
ATOM 2120 C C . GLU A 1 257 ? -4.103 2.043 23.162 1.00 82.06 257 GLU A C 1
ATOM 2122 O O . GLU A 1 257 ? -4.029 1.594 24.301 1.00 82.06 257 GLU A O 1
ATOM 2127 N N . ALA A 1 258 ? -4.290 1.241 22.111 1.00 83.75 258 ALA A N 1
ATOM 2128 C CA . ALA A 1 258 ? -4.499 -0.205 22.220 1.00 83.75 258 ALA A CA 1
ATOM 2129 C C . ALA A 1 258 ? -3.292 -0.931 22.830 1.00 83.75 258 ALA A C 1
ATOM 2131 O O . ALA A 1 258 ? -3.450 -1.843 23.643 1.00 83.75 258 ALA A O 1
ATOM 2132 N N . VAL A 1 259 ? -2.072 -0.532 22.460 1.00 83.56 259 VAL A N 1
ATOM 2133 C CA . VAL A 1 259 ? -0.842 -1.065 23.053 1.00 83.56 259 VAL A CA 1
ATOM 2134 C C . VAL A 1 259 ? -0.743 -0.639 24.514 1.00 83.56 259 VAL A C 1
ATOM 2136 O O . VAL A 1 259 ? -0.393 -1.461 25.357 1.00 83.56 259 VAL A O 1
ATOM 2139 N N . SER A 1 260 ? -1.057 0.616 24.838 1.00 83.81 260 SER A N 1
ATOM 2140 C CA . SER A 1 260 ? -1.039 1.090 26.226 1.00 83.81 260 SER A CA 1
ATOM 2141 C C . SER A 1 260 ? -2.059 0.318 27.062 1.00 83.81 260 SER A C 1
ATOM 2143 O O . SER A 1 260 ? -1.661 -0.336 28.017 1.00 83.81 260 SER A O 1
ATOM 2145 N N . TRP A 1 261 ? -3.304 0.206 26.602 1.00 86.56 261 TRP A N 1
ATOM 2146 C CA . TRP A 1 261 ? -4.355 -0.623 27.194 1.00 86.56 261 TRP A CA 1
ATOM 2147 C C . TRP A 1 261 ? -3.948 -2.097 27.378 1.00 86.56 261 TRP A C 1
ATOM 2149 O O . TRP A 1 261 ? -4.252 -2.723 28.400 1.00 86.56 261 TRP A O 1
ATOM 2159 N N . LEU A 1 262 ? -3.218 -2.683 26.421 1.00 82.75 262 LEU A N 1
ATOM 2160 C CA . LEU A 1 262 ? -2.730 -4.058 26.536 1.00 82.75 262 LEU A CA 1
ATOM 2161 C C . LEU A 1 262 ? -1.753 -4.222 27.713 1.00 82.75 262 LEU A C 1
ATOM 2163 O O . LEU A 1 262 ? -1.770 -5.276 28.353 1.00 82.75 262 LEU A O 1
ATOM 2167 N N . PHE A 1 263 ? -0.940 -3.210 28.030 1.00 78.06 263 PHE A N 1
ATOM 2168 C CA . PHE A 1 263 ? 0.134 -3.284 29.032 1.00 78.06 263 PHE A CA 1
ATOM 2169 C C . PHE A 1 263 ? -0.104 -2.457 30.317 1.00 78.06 263 PHE A C 1
ATOM 2171 O O . PHE A 1 263 ? 0.626 -2.663 31.276 1.00 78.06 263 PHE A O 1
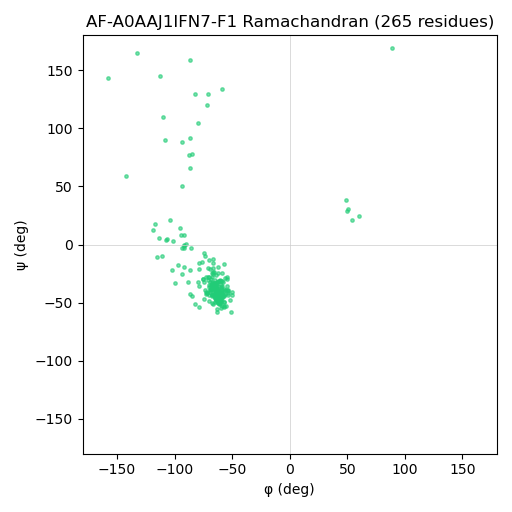ATOM 2178 N N . GLU A 1 264 ? -1.122 -1.593 30.383 1.00 70.75 264 GLU A N 1
ATOM 2179 C CA . GLU A 1 264 ? -1.422 -0.704 31.529 1.00 70.75 264 GLU A CA 1
ATOM 2180 C C . GLU A 1 264 ? -1.928 -1.426 32.790 1.00 70.75 264 GLU A C 1
ATOM 2182 O O . GLU A 1 264 ? -1.926 -0.842 33.862 1.00 70.75 264 GLU A O 1
ATOM 2187 N N . GLU A 1 265 ? -2.309 -2.703 32.704 1.00 49.53 265 GLU A N 1
ATOM 2188 C CA . GLU A 1 265 ? -2.639 -3.536 33.880 1.00 49.53 265 GLU A CA 1
ATOM 2189 C C . GLU A 1 265 ? -1.521 -4.543 34.231 1.00 49.53 265 GLU A C 1
ATOM 2191 O O . GLU A 1 265 ? -1.791 -5.594 34.812 1.00 49.53 265 GLU A O 1
ATOM 2196 N N . ALA A 1 266 ? -0.283 -4.301 33.789 1.00 41.62 266 ALA A N 1
ATOM 2197 C CA . ALA A 1 266 ? 0.877 -5.149 34.096 1.00 41.62 266 ALA A CA 1
ATOM 2198 C C . ALA A 1 266 ? 1.942 -4.457 34.975 1.00 41.62 266 ALA A C 1
ATOM 2200 O O . ALA A 1 266 ? 2.991 -5.056 35.220 1.00 41.62 266 ALA A O 1
ATOM 2201 N N . GLU A 1 267 ? 1.664 -3.240 35.451 1.00 33.66 267 GLU A N 1
ATOM 2202 C CA . GLU A 1 267 ? 2.343 -2.579 36.581 1.00 33.66 267 GLU A CA 1
ATOM 2203 C C . GLU A 1 267 ? 1.396 -2.523 37.786 1.00 33.66 267 GLU A C 1
ATOM 2205 O O . GLU A 1 267 ? 1.902 -2.663 38.923 1.00 33.66 267 GLU A O 1
#

pLDDT: mean 85.75, std 9.01, range [33.66, 94.94]

Radius of gyration: 26.16 Å; Cα contacts (8 Å, |Δi|>4): 203; chains: 1; bounding box: 68×42×69 Å

Solvent-accessible surface area (backbone atoms only — not comparable to full-atom values): 14788 Å² total; per-residue (Å²): 128,60,66,68,55,55,53,49,53,51,52,50,50,50,52,50,54,50,49,47,67,70,45,43,40,47,78,74,64,34,66,71,54,27,53,53,48,47,70,77,47,52,68,53,57,60,53,52,51,50,52,53,50,51,53,51,51,56,47,64,78,41,39,70,60,52,53,24,62,73,68,68,36,50,68,64,43,42,53,56,43,47,47,38,39,72,72,63,63,53,83,40,74,71,53,54,53,49,44,53,54,33,25,56,75,67,70,41,44,73,56,40,54,58,54,44,52,48,25,62,74,79,34,54,82,55,33,73,79,40,43,66,74,56,42,49,49,41,71,71,65,75,40,44,69,60,26,30,57,57,32,56,74,44,68,84,50,91,52,98,57,31,68,58,32,45,48,52,22,34,51,20,26,53,74,66,66,42,52,78,76,25,48,66,57,36,51,53,44,34,66,42,79,86,47,66,65,62,17,47,50,26,38,50,71,42,54,87,45,52,86,39,70,68,48,31,53,52,41,55,53,45,52,52,51,52,60,77,74,50,54,75,70,56,51,52,52,52,51,59,69,41,46,82,43,66,68,46,65,73,47,39,65,60,48,55,50,32,53,45,64,72,50,68,85,76,120

Secondary structure (DSSP, 8-state):
--HHHHHHHHHHHHHHHHHHHHHHHHHHT-HHHHHHHHHHHTTHHHHHHHHHHHHHHHHHHHHHHHHHHHTT-HHHHHHHHHIIIIIS----HHHHHHHHHHHHHTT-GGGHHHHHHHHHHH-HHHHHHHHHHHTHHHHHTT-HHHHHHHHHTTTT--STTHHHHHHHHHHHHHHTT-HHHHHHHHHHHHH--S-HHHHHHHHHHHGGGTTSHHHHHHHHHHHHHHHHH--HHHHHHHHHHHTTSHHHHHHHHHHHHHHHHHHTT--

Mean predicted aligned error: 8.6 Å

Foldseek 3Di:
DQVVVVVVVVVVVLVVVVCCVLCVCCVPVNDVSSVVCCVVCVVVVVVSVVVVVVVVVVCVVCVVLSVCVRVVVLVVNLVVLCCCCPVVVNDDPVSLVSNLVSCVVVVVNVCLVVVLVCCVPPNVVVCLVCLLSSLVVVLPVLPLVVQLVSLVVNCPPDDPCNLVSLVSNLVSCVSVVVNVVNQVSLLVQLPDPPDLLSNLLSLLSLVVVCVDPSSVVSNVVSLVVNVVPDDLVVLVVVLVVCVVVVVSVSCVVSSVVSSCVSCVVVD

Nearest PDB structures (foldseek):
  7kdt-assembly1_A  TM=5.110E-01  e=2.205E-01  Homo sapiens
  7t6d-assembly1_B  TM=4.303E-01  e=4.517E-01  Escherichia coli
  8fgw-assembly1_D  TM=4.471E-01  e=1.012E+00  Homo sapiens
  5g05-assembly1_X  TM=5.003E-01  e=1.812E+00  Homo sapiens
  5aio-assembly1_A  TM=3.697E-01  e=3.882E+00  Saccharomyces cerevisiae